Protein AF-0000000074527319 (afdb_homodimer)

Sequence (278 aa):
MFPSLLALNWIAILVATLCASFLGGLWFTALFGRVYAEALGRRYQPENKLAPIFIIGPLICTVVTTITSSMMVEAFNINSIADGFLFGALVGFGFLAMTTVNTAINPNMPRPLFYGLISGCYFFLAGIIINVVLVAFRQMFPSLLALNWIAILVATLCASFLGGLWFTALFGRVYAEALGRRYQPENKLAPIFIIGPLICTVVTTITSSMMVEAFNINSIADGFLFGALVGFGFLAMTTVNTAINPNMPRPLFYGLISGCYFFLAGIIINVVLVAFRQ

InterPro domains:
  IPR013879 Protein of unknown function DUF1761 [PF08570] (11-134)

Radius of gyration: 18.17 Å; Cα contacts (8 Å, |Δi|>4): 429; chains: 2; bounding box: 42×48×38 Å

Structure (mmCIF, N/CA/C/O backbone):
data_AF-0000000074527319-model_v1
#
loop_
_entity.id
_entity.type
_entity.pdbx_description
1 polymer 'Predicted protein'
#
loop_
_atom_site.group_PDB
_atom_site.id
_atom_site.type_symbol
_atom_site.label_atom_id
_atom_site.label_alt_id
_atom_site.label_comp_id
_atom_site.label_asym_id
_atom_site.label_entity_id
_atom_site.label_seq_id
_atom_site.pdbx_PDB_ins_code
_atom_site.Cartn_x
_atom_site.Cartn_y
_atom_site.Cartn_z
_atom_site.occupancy
_atom_site.B_iso_or_equiv
_atom_site.auth_seq_id
_atom_site.auth_comp_id
_atom_site.auth_asym_id
_atom_site.auth_atom_id
_atom_site.pdbx_PDB_model_num
ATOM 1 N N . MET A 1 1 ? 3.725 -15.422 -17.516 1 56 1 MET A N 1
ATOM 2 C CA . MET A 1 1 ? 3.303 -14.281 -18.328 1 56 1 MET A CA 1
ATOM 3 C C . MET A 1 1 ? 2.068 -13.609 -17.719 1 56 1 MET A C 1
ATOM 5 O O . MET A 1 1 ? 1.187 -14.289 -17.188 1 56 1 MET A O 1
ATOM 9 N N . PHE A 1 2 ? 2.162 -12.281 -17.375 1 66.69 2 PHE A N 1
ATOM 10 C CA . PHE A 1 2 ? 1.01 -11.547 -16.875 1 66.69 2 PHE A CA 1
ATOM 11 C C . PHE A 1 2 ? -0.066 -11.414 -17.938 1 66.69 2 PHE A C 1
ATOM 13 O O . PHE A 1 2 ? 0.244 -11.211 -19.125 1 66.69 2 PHE A O 1
ATOM 20 N N . PRO A 1 3 ? -1.179 -11.703 -17.547 1 72.75 3 PRO A N 1
ATOM 21 C CA . PRO A 1 3 ? -2.299 -11.633 -18.484 1 72.75 3 PRO A CA 1
ATOM 22 C C . PRO A 1 3 ? -2.482 -10.234 -19.078 1 72.75 3 PRO A C 1
ATOM 24 O O . PRO A 1 3 ? -2.115 -9.242 -18.453 1 72.75 3 PRO A O 1
ATOM 27 N N . SER A 1 4 ? -3.025 -10.352 -20.281 1 78.62 4 SER A N 1
ATOM 28 C CA . SER A 1 4 ? -3.414 -9.086 -20.891 1 78.62 4 SER A CA 1
ATOM 29 C C . SER A 1 4 ? -4.547 -8.422 -20.125 1 78.62 4 SER A C 1
ATOM 31 O O . SER A 1 4 ? -5.406 -9.102 -19.562 1 78.62 4 SER A O 1
ATOM 33 N N . LEU A 1 5 ? -4.555 -7.191 -20.031 1 84.31 5 LEU A N 1
ATOM 34 C CA . LEU A 1 5 ? -5.586 -6.422 -19.344 1 84.31 5 LEU A CA 1
ATOM 35 C C . LEU A 1 5 ? -6.965 -6.73 -19.906 1 84.31 5 LEU A C 1
ATOM 37 O O . LEU A 1 5 ? -7.957 -6.73 -19.172 1 84.31 5 LEU A O 1
ATOM 41 N N . LEU A 1 6 ? -6.949 -7.035 -21.125 1 80.69 6 LEU A N 1
ATOM 42 C CA . LEU A 1 6 ? -8.219 -7.293 -21.797 1 80.69 6 LEU A CA 1
ATOM 43 C C . LEU A 1 6 ? -8.805 -8.633 -21.375 1 80.69 6 LEU A C 1
ATOM 45 O O . LEU A 1 6 ? -10.008 -8.859 -21.5 1 80.69 6 LEU A O 1
ATOM 49 N N . ALA A 1 7 ? -8.102 -9.398 -20.891 1 88.69 7 ALA A N 1
ATOM 50 C CA . ALA A 1 7 ? -8.547 -10.742 -20.516 1 88.69 7 ALA A CA 1
ATOM 51 C C . ALA A 1 7 ? -9.07 -10.773 -19.094 1 88.69 7 ALA A C 1
ATOM 53 O O . ALA A 1 7 ? -9.609 -11.789 -18.641 1 88.69 7 ALA A O 1
ATOM 54 N N . LEU A 1 8 ? -9.039 -9.641 -18.469 1 94.25 8 LEU A N 1
ATOM 55 C CA . LEU A 1 8 ? -9.477 -9.602 -17.078 1 94.25 8 LEU A CA 1
ATOM 56 C C . LEU A 1 8 ? -11 -9.516 -16.984 1 94.25 8 LEU A C 1
ATOM 58 O O . LEU A 1 8 ? -11.656 -9.07 -17.938 1 94.25 8 LEU A O 1
ATOM 62 N N . ASN A 1 9 ? -11.625 -9.977 -15.93 1 96.19 9 ASN A N 1
ATOM 63 C CA . ASN A 1 9 ? -13.047 -9.852 -15.648 1 96.19 9 ASN A CA 1
ATOM 64 C C . ASN A 1 9 ? -13.398 -8.469 -15.102 1 96.19 9 ASN A C 1
ATOM 66 O O . ASN A 1 9 ? -13.438 -8.273 -13.883 1 96.19 9 ASN A O 1
ATOM 70 N N . TRP A 1 10 ? -13.82 -7.598 -15.938 1 97.5 10 TRP A N 1
ATOM 71 C CA . TRP A 1 10 ? -14 -6.195 -15.586 1 97.5 10 TRP A CA 1
ATOM 72 C C . TRP A 1 10 ? -15.25 -6.008 -14.727 1 97.5 10 TRP A C 1
ATOM 74 O O . TRP A 1 10 ? -15.367 -5.02 -13.992 1 97.5 10 TRP A O 1
ATOM 84 N N . ILE A 1 11 ? -16.188 -6.949 -14.805 1 98.06 11 ILE A N 1
ATOM 85 C CA . ILE A 1 11 ? -17.344 -6.895 -13.922 1 98.06 11 ILE A CA 1
ATOM 86 C C . ILE A 1 11 ? -16.906 -7.176 -12.484 1 98.06 11 ILE A C 1
ATOM 88 O O . ILE A 1 11 ? -17.328 -6.492 -11.555 1 98.06 11 ILE A O 1
ATOM 92 N N . ALA A 1 12 ? -16.047 -8.25 -12.32 1 98.44 12 ALA A N 1
ATOM 93 C CA . ALA A 1 12 ? -15.516 -8.562 -11 1 98.44 12 ALA A CA 1
ATOM 94 C C . ALA A 1 12 ? -14.727 -7.391 -10.43 1 98.44 12 ALA A C 1
ATOM 96 O O . ALA A 1 12 ? -14.836 -7.082 -9.242 1 98.44 12 ALA A O 1
ATOM 97 N N . ILE A 1 13 ? -13.969 -6.746 -11.289 1 98.62 13 ILE A N 1
ATOM 98 C CA . ILE A 1 13 ? -13.156 -5.609 -10.883 1 98.62 13 ILE A CA 1
ATOM 99 C C . ILE A 1 13 ? -14.055 -4.465 -10.422 1 98.62 13 ILE A C 1
ATOM 101 O O . ILE A 1 13 ? -13.805 -3.848 -9.383 1 98.62 13 ILE A O 1
ATOM 105 N N . LEU A 1 14 ? -15.094 -4.207 -11.188 1 98.62 14 LEU A N 1
ATOM 106 C CA . LEU A 1 14 ? -16.031 -3.141 -10.844 1 98.62 14 LEU A CA 1
ATOM 107 C C . LEU A 1 14 ? -16.719 -3.432 -9.508 1 98.62 14 LEU A C 1
ATOM 109 O O . LEU A 1 14 ? -16.781 -2.559 -8.641 1 98.62 14 LEU A O 1
ATOM 113 N N . VAL A 1 15 ? -17.188 -4.605 -9.367 1 98.81 15 VAL A N 1
ATOM 114 C CA . VAL A 1 15 ? -17.906 -4.977 -8.148 1 98.81 15 VAL A CA 1
ATOM 115 C C . VAL A 1 15 ? -16.969 -4.922 -6.953 1 98.81 15 VAL A C 1
ATOM 117 O O . VAL A 1 15 ? -17.328 -4.402 -5.895 1 98.81 15 VAL A O 1
ATOM 120 N N . ALA A 1 16 ? -15.758 -5.496 -7.082 1 98.88 16 ALA A N 1
ATOM 121 C CA . ALA A 1 16 ? -14.781 -5.484 -6 1 98.88 16 ALA A CA 1
ATOM 122 C C . ALA A 1 16 ? -14.414 -4.055 -5.609 1 98.88 16 ALA A C 1
ATOM 124 O O . ALA A 1 16 ? -14.305 -3.738 -4.422 1 98.88 16 ALA A O 1
ATOM 125 N N . THR A 1 17 ? -14.219 -3.236 -6.621 1 98.81 17 THR A N 1
ATOM 126 C CA . THR A 1 17 ? -13.883 -1.837 -6.383 1 98.81 17 THR A CA 1
ATOM 127 C C . THR A 1 17 ? -15 -1.134 -5.621 1 98.81 17 THR A C 1
ATOM 129 O O . THR A 1 17 ? -14.742 -0.4 -4.664 1 98.81 17 THR A O 1
ATOM 132 N N . LEU A 1 18 ? -16.203 -1.334 -6.023 1 98.69 18 LEU A N 1
ATOM 133 C CA . LEU A 1 18 ? -17.344 -0.694 -5.383 1 98.69 18 LEU A CA 1
ATOM 134 C C . LEU A 1 18 ? -17.5 -1.189 -3.951 1 98.69 18 LEU A C 1
ATOM 136 O O . LEU A 1 18 ? -17.828 -0.408 -3.055 1 98.69 18 LEU A O 1
ATOM 140 N N . CYS A 1 19 ? -17.312 -2.436 -3.729 1 98.81 19 CYS A N 1
ATOM 141 C CA . CYS A 1 19 ? -17.422 -2.982 -2.381 1 98.81 19 CYS A CA 1
ATOM 142 C C . CYS A 1 19 ? -16.391 -2.357 -1.455 1 98.81 19 CYS A C 1
ATOM 144 O O . CYS A 1 19 ? -16.719 -1.946 -0.339 1 98.81 19 CYS A O 1
ATOM 146 N N . ALA A 1 20 ? -15.172 -2.33 -1.947 1 98.62 20 ALA A N 1
ATOM 147 C CA . ALA A 1 20 ? -14.109 -1.757 -1.132 1 98.62 20 ALA A CA 1
ATOM 148 C C . ALA A 1 20 ? -14.336 -0.265 -0.902 1 98.62 20 ALA A C 1
ATOM 150 O O . ALA A 1 20 ? -14.109 0.24 0.2 1 98.62 20 ALA A O 1
ATOM 151 N N . SER A 1 21 ? -14.758 0.438 -1.959 1 98.12 21 SER A N 1
ATOM 152 C CA . SER A 1 21 ? -14.992 1.873 -1.85 1 98.12 21 SER A CA 1
ATOM 153 C C . SER A 1 21 ? -16.172 2.17 -0.936 1 98.12 21 SER A C 1
ATOM 155 O O . SER A 1 21 ? -16.156 3.139 -0.174 1 98.12 21 SER A O 1
ATOM 157 N N . PHE A 1 22 ? -17.172 1.381 -1.059 1 97.88 22 PHE A N 1
ATOM 158 C CA . PHE A 1 22 ? -18.328 1.544 -0.185 1 97.88 22 PHE A CA 1
ATOM 159 C C . PHE A 1 22 ? -17.938 1.315 1.271 1 97.88 22 PHE A C 1
ATOM 161 O O . PHE A 1 22 ? -18.375 2.055 2.156 1 97.88 22 PHE A O 1
ATOM 168 N N . LEU A 1 23 ? -17.219 0.3 1.526 1 98.19 23 LEU A N 1
ATOM 169 C CA . LEU A 1 23 ? -16.703 0.084 2.877 1 98.19 23 LEU A CA 1
ATOM 170 C C . LEU A 1 23 ? -15.922 1.295 3.363 1 98.19 23 LEU A C 1
ATOM 172 O O . LEU A 1 23 ? -16.031 1.687 4.527 1 98.19 23 LEU A O 1
ATOM 176 N N . GLY A 1 24 ? -15.07 1.83 2.5 1 97.19 24 GLY A N 1
ATOM 177 C CA . GLY A 1 24 ? -14.312 3.012 2.873 1 97.19 24 GLY A CA 1
ATOM 178 C C . GLY A 1 24 ? -15.188 4.18 3.289 1 97.19 24 GLY A C 1
ATOM 179 O O . GLY A 1 24 ? -14.93 4.824 4.305 1 97.19 24 GLY A O 1
ATOM 180 N N . GLY A 1 25 ? -16.141 4.469 2.467 1 95 25 GLY A N 1
ATOM 181 C CA . GLY A 1 25 ? -17.078 5.516 2.824 1 95 25 GLY A CA 1
ATOM 182 C C . GLY A 1 25 ? -17.75 5.281 4.164 1 95 25 GLY A C 1
ATOM 183 O O . GLY A 1 25 ? -17.812 6.184 5 1 95 25 GLY A O 1
ATOM 184 N N . LEU A 1 26 ? -18.188 4.109 4.383 1 96.38 26 LEU A N 1
ATOM 185 C CA . LEU A 1 26 ? -18.859 3.768 5.637 1 96.38 26 LEU A CA 1
ATOM 186 C C . LEU A 1 26 ? -17.875 3.793 6.801 1 96.38 26 LEU A C 1
ATOM 188 O O . LEU A 1 26 ? -18.203 4.258 7.895 1 96.38 26 LEU A O 1
ATOM 192 N N . TRP A 1 27 ? -16.703 3.324 6.594 1 97.12 27 TRP A N 1
ATOM 193 C CA . TRP A 1 27 ? -15.656 3.178 7.605 1 97.12 27 TRP A CA 1
ATOM 194 C C . TRP A 1 27 ? -15.25 4.535 8.164 1 97.12 27 TRP A C 1
ATOM 196 O O . TRP A 1 27 ? -15.133 4.703 9.383 1 97.12 27 TRP A O 1
ATOM 206 N N . PHE A 1 28 ? -15.102 5.547 7.352 1 95.06 28 PHE A N 1
ATOM 207 C CA . PHE A 1 28 ? -14.484 6.805 7.758 1 95.06 28 PHE A CA 1
ATOM 208 C C . PHE A 1 28 ? -15.547 7.852 8.062 1 95.06 28 PHE A C 1
ATOM 210 O O . PHE A 1 28 ? -15.227 8.969 8.469 1 95.06 28 PHE A O 1
ATOM 217 N N . THR A 1 29 ? -16.781 7.48 7.855 1 92.12 29 THR A N 1
ATOM 218 C CA . THR A 1 29 ? -17.875 8.375 8.219 1 92.12 29 THR A CA 1
ATOM 219 C C . THR A 1 29 ? -18.719 7.77 9.328 1 92.12 29 THR A C 1
ATOM 221 O O . THR A 1 29 ? -18.438 7.945 10.508 1 92.12 29 THR A O 1
ATOM 224 N N . ALA A 1 30 ? -19.406 6.688 9.039 1 93.06 30 ALA A N 1
ATOM 225 C CA . ALA A 1 30 ? -20.438 6.168 9.945 1 93.06 30 ALA A CA 1
ATOM 226 C C . ALA A 1 30 ? -19.812 5.293 11.031 1 93.06 30 ALA A C 1
ATOM 228 O O . ALA A 1 30 ? -20.203 5.375 12.195 1 93.06 30 ALA A O 1
ATOM 229 N N . LEU A 1 31 ? -18.875 4.531 10.797 1 95.38 31 LEU A N 1
ATOM 230 C CA . LEU A 1 31 ? -18.391 3.539 11.75 1 95.38 31 LEU A CA 1
ATOM 231 C C . LEU A 1 31 ? -17.281 4.125 12.617 1 95.38 31 LEU A C 1
ATOM 233 O O . LEU A 1 31 ? -17.266 3.924 13.836 1 95.38 31 LEU A O 1
ATOM 237 N N . PHE A 1 32 ? -16.312 4.809 11.953 1 96.44 32 PHE A N 1
ATOM 238 C CA . PHE A 1 32 ? -15.148 5.266 12.703 1 96.44 32 PHE A CA 1
ATOM 239 C C . PHE A 1 32 ? -14.836 6.723 12.383 1 96.44 32 PHE A C 1
ATOM 241 O O . PHE A 1 32 ? -13.688 7.152 12.469 1 96.44 32 PHE A O 1
ATOM 248 N N . GLY A 1 33 ? -15.859 7.461 11.984 1 94.06 33 GLY A N 1
ATOM 249 C CA . GLY A 1 33 ? -15.664 8.852 11.609 1 94.06 33 GLY A CA 1
ATOM 250 C C . GLY A 1 33 ? -15.094 9.695 12.734 1 94.06 33 GLY A C 1
ATOM 251 O O . GLY A 1 33 ? -14.18 10.492 12.523 1 94.06 33 GLY A O 1
ATOM 252 N N . ARG A 1 34 ? -15.602 9.508 13.906 1 94.69 34 ARG A N 1
ATOM 253 C CA . ARG A 1 34 ? -15.18 10.289 15.062 1 94.69 34 ARG A CA 1
ATOM 254 C C . ARG A 1 34 ? -13.742 9.945 15.461 1 94.69 34 ARG A C 1
ATOM 256 O O . ARG A 1 34 ? -12.945 10.836 15.734 1 94.69 34 ARG A O 1
ATOM 263 N N . VAL A 1 35 ? -13.461 8.703 15.508 1 95.38 35 VAL A N 1
ATOM 264 C CA . VAL A 1 35 ? -12.141 8.258 15.914 1 95.38 35 VAL A CA 1
ATOM 265 C C . VAL A 1 35 ? -11.109 8.672 14.867 1 95.38 35 VAL A C 1
ATOM 267 O O . VAL A 1 35 ? -9.969 9.008 15.203 1 95.38 35 VAL A O 1
ATOM 270 N N . TYR A 1 36 ? -11.516 8.641 13.633 1 95.12 36 TYR A N 1
ATOM 271 C CA . TYR A 1 36 ? -10.648 9.086 12.547 1 95.12 36 TYR A CA 1
ATOM 272 C C . TYR A 1 36 ? -10.32 10.57 12.695 1 95.12 36 TYR A C 1
ATOM 274 O O . TYR A 1 36 ? -9.164 10.977 12.539 1 95.12 36 TYR A O 1
ATOM 282 N N . ALA A 1 37 ? -11.305 11.344 12.992 1 94.56 37 ALA A N 1
ATOM 283 C CA . ALA A 1 37 ? -11.094 12.773 13.211 1 94.56 37 ALA A CA 1
ATOM 284 C C . ALA A 1 37 ? -10.141 13.016 14.383 1 94.56 37 ALA A C 1
ATOM 286 O O . ALA A 1 37 ? -9.305 13.914 14.328 1 94.56 37 ALA A O 1
ATOM 287 N N . GLU A 1 38 ? -10.336 12.219 15.391 1 94.94 38 GLU A N 1
ATOM 288 C CA . GLU A 1 38 ? -9.461 12.336 16.562 1 94.94 38 GLU A CA 1
ATOM 289 C C . GLU A 1 38 ? -8.008 12.023 16.188 1 94.94 38 GLU A C 1
ATOM 291 O O . GLU A 1 38 ? -7.086 12.688 16.672 1 94.94 38 GLU A O 1
ATOM 296 N N . ALA A 1 39 ? -7.801 11.055 15.367 1 94.25 39 ALA A N 1
ATOM 297 C CA . ALA A 1 39 ? -6.461 10.672 14.938 1 94.25 39 ALA A CA 1
ATOM 298 C C . ALA A 1 39 ? -5.809 11.789 14.125 1 94.25 39 ALA A C 1
ATOM 300 O O . ALA A 1 39 ? -4.586 11.953 14.148 1 94.25 39 ALA A O 1
ATOM 301 N N . LEU A 1 40 ? -6.629 12.57 13.438 1 94.31 40 LEU A N 1
ATOM 302 C CA . LEU A 1 40 ? -6.145 13.664 12.609 1 94.31 40 LEU A CA 1
ATOM 303 C C . LEU A 1 40 ? -5.973 14.938 13.438 1 94.31 40 LEU A C 1
ATOM 305 O O . LEU A 1 40 ? -5.438 15.938 12.953 1 94.31 40 LEU A O 1
ATOM 309 N N . GLY A 1 41 ? -6.43 14.859 14.688 1 94.12 41 GLY A N 1
ATOM 310 C CA . GLY A 1 41 ? -6.387 16.047 15.531 1 94.12 41 GLY A CA 1
ATOM 311 C C . GLY A 1 41 ? -7.398 17.094 15.125 1 94.12 41 GLY A C 1
ATOM 312 O O . GLY A 1 41 ? -7.129 18.297 15.242 1 94.12 41 GLY A O 1
ATOM 313 N N . ARG A 1 42 ? -8.453 16.672 14.594 1 91.81 42 ARG A N 1
ATOM 314 C CA . ARG A 1 42 ? -9.477 17.578 14.102 1 91.81 42 ARG A CA 1
ATOM 315 C C . ARG A 1 42 ? -10.812 17.312 14.789 1 91.81 42 ARG A C 1
ATOM 317 O O . ARG A 1 42 ? -11.031 16.234 15.344 1 91.81 42 ARG A O 1
ATOM 324 N N . ARG A 1 43 ? -11.664 18.281 14.703 1 90.12 43 ARG A N 1
ATOM 325 C CA . ARG A 1 43 ? -13.031 18.109 15.203 1 90.12 43 ARG A CA 1
ATOM 326 C C . ARG A 1 43 ? -13.875 17.312 14.219 1 90.12 43 ARG A C 1
ATOM 328 O O . ARG A 1 43 ? -13.766 17.5 13 1 90.12 43 ARG A O 1
ATOM 335 N N . TYR A 1 44 ? -14.617 16.453 14.797 1 85.94 44 TYR A N 1
ATOM 336 C CA . TYR A 1 44 ? -15.523 15.672 13.961 1 85.94 44 TYR A CA 1
ATOM 337 C C . TYR A 1 44 ? -16.719 16.5 13.516 1 85.94 44 TYR A C 1
ATOM 339 O O . TYR A 1 44 ? -17.531 16.938 14.352 1 85.94 44 TYR A O 1
ATOM 347 N N . GLN A 1 45 ? -16.781 16.812 12.195 1 83.81 45 GLN A N 1
ATOM 348 C CA . GLN A 1 45 ? -17.859 17.625 11.641 1 83.81 45 GLN A CA 1
ATOM 349 C C . GLN A 1 45 ? -18.562 16.891 10.492 1 83.81 45 GLN A C 1
ATOM 351 O O . GLN A 1 45 ? -18.344 17.234 9.32 1 83.81 45 GLN A O 1
ATOM 356 N N . PRO A 1 46 ? -19.453 16.062 10.758 1 79.38 46 PRO A N 1
ATOM 357 C CA . PRO A 1 46 ? -20.094 15.227 9.75 1 79.38 46 PRO A CA 1
ATOM 358 C C . PRO A 1 46 ? -20.969 16.031 8.789 1 79.38 46 PRO A C 1
ATOM 360 O O . PRO A 1 46 ? -21.297 15.547 7.695 1 79.38 46 PRO A O 1
ATOM 363 N N . GLU A 1 47 ? -21.172 17.125 9.109 1 77.25 47 GLU A N 1
ATOM 364 C CA . GLU A 1 47 ? -22.062 17.953 8.289 1 77.25 47 GLU A CA 1
ATOM 365 C C . GLU A 1 47 ? -21.297 18.578 7.125 1 77.25 47 GLU A C 1
ATOM 367 O O . GLU A 1 47 ? -21.906 19 6.133 1 77.25 47 GLU A O 1
ATOM 372 N N . ASN A 1 48 ? -20.078 18.672 7.16 1 78.12 48 ASN A N 1
ATOM 373 C CA . ASN A 1 48 ? -19.297 19.328 6.117 1 78.12 48 ASN A CA 1
ATOM 374 C C . ASN A 1 48 ? -19.203 18.453 4.863 1 78.12 48 ASN A C 1
ATOM 376 O O . ASN A 1 48 ? -19.062 17.234 4.949 1 78.12 48 ASN A O 1
ATOM 380 N N . LYS A 1 49 ? -19.516 19.234 3.871 1 80.44 49 LYS A N 1
ATOM 381 C CA . LYS A 1 49 ? -19.422 18.531 2.588 1 80.44 49 LYS A CA 1
ATOM 382 C C . LYS A 1 49 ? -17.984 18.109 2.301 1 80.44 49 LYS A C 1
ATOM 384 O O . LYS A 1 49 ? -17.047 18.875 2.496 1 80.44 49 LYS A O 1
ATOM 389 N N . LEU A 1 50 ? -17.922 16.875 1.862 1 83.19 50 LEU A N 1
ATOM 390 C CA . LEU A 1 50 ? -16.609 16.344 1.499 1 83.19 50 LEU A CA 1
ATOM 391 C C . LEU A 1 50 ? -16.188 16.859 0.128 1 83.19 50 LEU A C 1
ATOM 393 O O . LEU A 1 50 ? -16.969 16.828 -0.824 1 83.19 50 LEU A O 1
ATOM 397 N N . ALA A 1 51 ? -14.945 17.391 0.017 1 88.38 51 ALA A N 1
ATOM 398 C CA . ALA A 1 51 ? -14.406 17.766 -1.283 1 88.38 51 ALA A CA 1
ATOM 399 C C . ALA A 1 51 ? -14.336 16.578 -2.221 1 88.38 51 ALA A C 1
ATOM 401 O O . ALA A 1 51 ? -14.125 15.438 -1.776 1 88.38 51 ALA A O 1
ATOM 402 N N . PRO A 1 52 ? -14.508 16.766 -3.504 1 92.12 52 PRO A N 1
ATOM 403 C CA . PRO A 1 52 ? -14.539 15.672 -4.484 1 92.12 52 PRO A CA 1
ATOM 404 C C . PRO A 1 52 ? -13.266 14.828 -4.473 1 92.12 52 PRO A C 1
ATOM 406 O O . PRO A 1 52 ? -13.312 13.625 -4.766 1 92.12 52 PRO A O 1
ATOM 409 N N . ILE A 1 53 ? -12.172 15.391 -4.164 1 93.19 53 ILE A N 1
ATOM 410 C CA . ILE A 1 53 ? -10.906 14.664 -4.18 1 93.19 53 ILE A CA 1
ATOM 411 C C . ILE A 1 53 ? -10.953 13.531 -3.16 1 93.19 53 ILE A C 1
ATOM 413 O O . ILE A 1 53 ? -10.32 12.492 -3.352 1 93.19 53 ILE A O 1
ATOM 417 N N . PHE A 1 54 ? -11.734 13.648 -2.123 1 93.75 54 PHE A N 1
ATOM 418 C CA . PHE A 1 54 ? -11.797 12.656 -1.057 1 93.75 54 PHE A CA 1
ATOM 419 C C . PHE A 1 54 ? -12.672 11.477 -1.467 1 93.75 54 PHE A C 1
ATOM 421 O O . PHE A 1 54 ? -12.68 10.438 -0.8 1 93.75 54 PHE A O 1
ATOM 428 N N . ILE A 1 55 ? -13.312 11.578 -2.566 1 93.19 55 ILE A N 1
ATOM 429 C CA . ILE A 1 55 ? -14.156 10.516 -3.086 1 93.19 55 ILE A CA 1
ATOM 430 C C . ILE A 1 55 ? -13.531 9.93 -4.352 1 93.19 55 ILE A C 1
ATOM 432 O O . ILE A 1 55 ? -13.266 8.727 -4.422 1 93.19 55 ILE A O 1
ATOM 436 N N . ILE A 1 56 ? -13.242 10.797 -5.285 1 96.5 56 ILE A N 1
ATOM 437 C CA . ILE A 1 56 ? -12.75 10.367 -6.594 1 96.5 56 ILE A CA 1
ATOM 438 C C . ILE A 1 56 ? -11.328 9.836 -6.465 1 96.5 56 ILE A C 1
ATOM 440 O O . ILE A 1 56 ? -10.961 8.867 -7.133 1 96.5 56 ILE A O 1
ATOM 444 N N . GLY A 1 57 ? -10.508 10.531 -5.695 1 97 57 GLY A N 1
ATOM 445 C CA . GLY A 1 57 ? -9.125 10.117 -5.508 1 97 57 GLY A CA 1
ATOM 446 C C . GLY A 1 57 ? -8.992 8.68 -5.023 1 97 57 GLY A C 1
ATOM 447 O O . GLY A 1 57 ? -8.406 7.84 -5.707 1 97 57 GLY A O 1
ATOM 448 N N . PRO A 1 58 ? -9.578 8.453 -3.838 1 97.81 58 PRO A N 1
ATOM 449 C CA . PRO A 1 58 ? -9.523 7.09 -3.309 1 97.81 58 PRO A CA 1
ATOM 450 C C . PRO A 1 58 ? -10.148 6.062 -4.254 1 97.81 58 PRO A C 1
ATOM 452 O O . PRO A 1 58 ? -9.664 4.934 -4.348 1 97.81 58 PRO A O 1
ATOM 455 N N . LEU A 1 59 ? -11.164 6.469 -4.945 1 98.25 59 LEU A N 1
ATOM 456 C CA . LEU A 1 59 ? -11.805 5.555 -5.883 1 98.25 59 LEU A CA 1
ATOM 457 C C . LEU A 1 59 ? -10.844 5.152 -6.992 1 98.25 59 LEU A C 1
ATOM 459 O O . LEU A 1 59 ? -10.758 3.973 -7.352 1 98.25 59 LEU A O 1
ATOM 463 N N . ILE A 1 60 ? -10.133 6.062 -7.551 1 98.5 60 ILE A N 1
ATOM 464 C CA . ILE A 1 60 ? -9.164 5.793 -8.609 1 98.5 60 ILE A CA 1
ATOM 465 C C . ILE A 1 60 ? -8.062 4.875 -8.086 1 98.5 60 ILE A C 1
ATOM 467 O O . ILE A 1 60 ? -7.676 3.914 -8.75 1 98.5 60 ILE A O 1
ATOM 471 N N . CYS A 1 61 ? -7.57 5.223 -6.918 1 98.75 61 CYS A N 1
ATOM 472 C CA . CYS A 1 61 ? -6.543 4.387 -6.309 1 98.75 61 CYS A CA 1
ATOM 473 C C . CYS A 1 61 ? -7.035 2.959 -6.125 1 98.75 61 CYS A C 1
ATOM 475 O O . CYS A 1 61 ? -6.301 2.004 -6.387 1 98.75 61 CYS A O 1
ATOM 477 N N . THR A 1 62 ? -8.281 2.816 -5.715 1 98.81 62 THR A N 1
ATOM 478 C CA . THR A 1 62 ? -8.852 1.497 -5.461 1 98.81 62 THR A CA 1
ATOM 479 C C . THR A 1 62 ? -9.023 0.724 -6.766 1 98.81 62 THR A C 1
ATOM 481 O O . THR A 1 62 ? -8.852 -0.496 -6.797 1 98.81 62 THR A O 1
ATOM 484 N N . VAL A 1 63 ? -9.367 1.396 -7.789 1 98.75 63 VAL A N 1
ATOM 485 C CA . VAL A 1 63 ? -9.492 0.75 -9.094 1 98.75 63 VAL A CA 1
ATOM 486 C C . VAL A 1 63 ? -8.156 0.147 -9.508 1 98.75 63 VAL A C 1
ATOM 488 O O . VAL A 1 63 ? -8.094 -1.009 -9.93 1 98.75 63 VAL A O 1
ATOM 491 N N . VAL A 1 64 ? -7.113 0.896 -9.375 1 98.81 64 VAL A N 1
ATOM 492 C CA . VAL A 1 64 ? -5.793 0.418 -9.766 1 98.81 64 VAL A CA 1
ATOM 493 C C . VAL A 1 64 ? -5.395 -0.771 -8.898 1 98.81 64 VAL A C 1
ATOM 495 O O . VAL A 1 64 ? -4.871 -1.77 -9.398 1 98.81 64 VAL A O 1
ATOM 498 N N . THR A 1 65 ? -5.648 -0.658 -7.621 1 98.88 65 THR A N 1
ATOM 499 C CA . THR A 1 65 ? -5.344 -1.744 -6.695 1 98.88 65 THR A CA 1
ATOM 500 C C . THR A 1 65 ? -6.125 -3.002 -7.066 1 98.88 65 THR A C 1
ATOM 502 O O . THR A 1 65 ? -5.586 -4.109 -7.016 1 98.88 65 THR A O 1
ATOM 505 N N . THR A 1 66 ? -7.355 -2.834 -7.438 1 98.81 66 THR A N 1
ATOM 506 C CA . THR A 1 66 ? -8.203 -3.965 -7.797 1 98.81 66 THR A CA 1
ATOM 507 C C . THR A 1 66 ? -7.742 -4.598 -9.109 1 98.81 66 THR A C 1
ATOM 509 O O . THR A 1 66 ? -7.75 -5.82 -9.25 1 98.81 66 THR A O 1
ATOM 512 N N . ILE A 1 67 ? -7.371 -3.773 -10.039 1 98.5 67 ILE A N 1
ATOM 513 C CA . ILE A 1 67 ? -6.84 -4.285 -11.297 1 98.5 67 ILE A CA 1
ATOM 514 C C . ILE A 1 67 ? -5.57 -5.09 -11.031 1 98.5 67 ILE A C 1
ATOM 516 O O . ILE A 1 67 ? -5.395 -6.18 -11.586 1 98.5 67 ILE A O 1
ATOM 520 N N . THR A 1 68 ? -4.715 -4.539 -10.234 1 98.31 68 THR A N 1
ATOM 521 C CA . THR A 1 68 ? -3.482 -5.23 -9.891 1 98.31 68 THR A CA 1
ATOM 522 C C . THR A 1 68 ? -3.783 -6.582 -9.242 1 98.31 68 THR A C 1
ATOM 524 O O . THR A 1 68 ? -3.166 -7.59 -9.586 1 98.31 68 THR A O 1
ATOM 527 N N . SER A 1 69 ? -4.719 -6.594 -8.32 1 98.31 69 SER A N 1
ATOM 528 C CA . SER A 1 69 ? -5.121 -7.84 -7.68 1 98.31 69 SER A CA 1
ATOM 529 C C . SER A 1 69 ? -5.676 -8.828 -8.695 1 98.31 69 SER A C 1
ATOM 531 O O . SER A 1 69 ? -5.383 -10.023 -8.633 1 98.31 69 SER A O 1
ATOM 533 N N . SER A 1 70 ? -6.488 -8.328 -9.57 1 97.94 70 SER A N 1
ATOM 534 C CA . SER A 1 70 ? -7.074 -9.195 -10.594 1 97.94 70 SER A CA 1
ATOM 535 C C . SER A 1 70 ? -5.996 -9.812 -11.477 1 97.94 70 SER A C 1
ATOM 537 O O . SER A 1 70 ? -6.078 -10.992 -11.828 1 97.94 70 SER A O 1
ATOM 539 N N . MET A 1 71 ? -5.012 -9.039 -11.844 1 96.88 71 MET A N 1
ATOM 540 C CA . MET A 1 71 ? -3.902 -9.555 -12.641 1 96.88 71 MET A CA 1
ATOM 541 C C . MET A 1 71 ? -3.174 -10.672 -11.898 1 96.88 71 MET A C 1
ATOM 543 O O . MET A 1 71 ? -2.809 -11.68 -12.5 1 96.88 71 MET A O 1
ATOM 547 N N . MET A 1 72 ? -2.996 -10.508 -10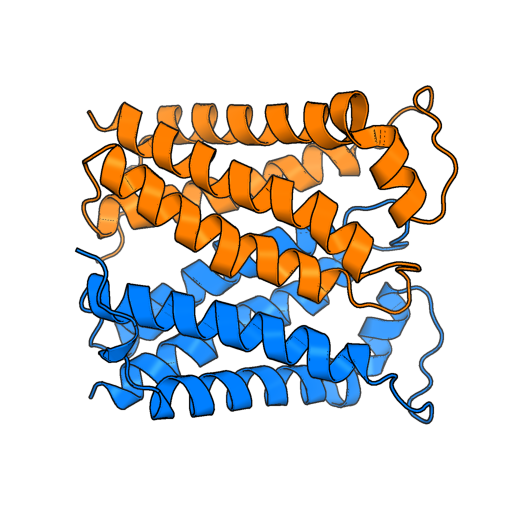.656 1 95.69 72 MET A N 1
ATOM 548 C CA . MET A 1 72 ? -2.271 -11.5 -9.867 1 95.69 72 MET A CA 1
ATOM 549 C C . MET A 1 72 ? -3.115 -12.75 -9.648 1 95.69 72 MET A C 1
ATOM 551 O O . MET A 1 72 ? -2.611 -13.867 -9.75 1 95.69 72 MET A O 1
ATOM 555 N N . VAL A 1 73 ? -4.359 -12.539 -9.344 1 95.81 73 VAL A N 1
ATOM 556 C CA . VAL A 1 73 ? -5.277 -13.656 -9.164 1 95.81 73 VAL A CA 1
ATOM 557 C C . VAL A 1 73 ? -5.281 -14.523 -10.422 1 95.81 73 VAL A C 1
ATOM 559 O O . VAL A 1 73 ? -5.262 -15.75 -10.336 1 95.81 73 VAL A O 1
ATOM 562 N N . GLU A 1 74 ? -5.285 -13.875 -11.555 1 94.38 74 GLU A N 1
ATOM 563 C CA . GLU A 1 74 ? -5.27 -14.594 -12.82 1 94.38 74 GLU A CA 1
ATOM 564 C C . GLU A 1 74 ? -3.906 -15.234 -13.07 1 94.38 74 GLU A C 1
ATOM 566 O O . GLU A 1 74 ? -3.824 -16.406 -13.438 1 94.38 74 GLU A O 1
ATOM 571 N N . ALA A 1 75 ? -2.896 -14.5 -12.922 1 91.81 75 ALA A N 1
ATOM 572 C CA . ALA A 1 75 ? -1.543 -14.953 -13.227 1 91.81 75 ALA A CA 1
ATOM 573 C C . ALA A 1 75 ? -1.162 -16.156 -12.359 1 91.81 75 ALA A C 1
ATOM 575 O O . ALA A 1 75 ? -0.46 -17.062 -12.812 1 91.81 75 ALA A O 1
ATOM 576 N N . PHE A 1 76 ? -1.641 -16.141 -11.094 1 91.94 76 PHE A N 1
ATOM 577 C CA . PHE A 1 76 ? -1.214 -17.172 -10.156 1 91.94 76 PHE A CA 1
ATOM 578 C C . PHE A 1 76 ? -2.287 -18.25 -10.008 1 91.94 76 PHE A C 1
ATOM 580 O O . PHE A 1 76 ? -2.154 -19.156 -9.188 1 91.94 76 PHE A O 1
ATOM 587 N N . ASN A 1 77 ? -3.312 -18.156 -10.742 1 92.94 77 ASN A N 1
ATOM 588 C CA . ASN A 1 77 ? -4.402 -19.125 -10.805 1 92.94 77 ASN A CA 1
ATOM 589 C C . ASN A 1 77 ? -5.008 -19.391 -9.43 1 92.94 77 ASN A C 1
ATOM 591 O O . ASN A 1 77 ? -5.113 -20.531 -8.992 1 92.94 77 ASN A O 1
ATOM 595 N N . ILE A 1 78 ? -5.293 -18.328 -8.766 1 94 78 ILE A N 1
ATOM 596 C CA . ILE A 1 78 ? -5.98 -18.422 -7.48 1 94 78 ILE A CA 1
ATOM 597 C C . ILE A 1 78 ? -7.465 -18.672 -7.711 1 94 78 ILE A C 1
ATOM 599 O O . ILE A 1 78 ? -8.18 -17.812 -8.242 1 94 78 ILE A O 1
ATOM 603 N N . ASN A 1 79 ? -7.965 -19.859 -7.246 1 93.81 79 ASN A N 1
ATOM 604 C CA . ASN A 1 79 ? -9.297 -20.234 -7.699 1 93.81 79 ASN A CA 1
ATOM 605 C C . ASN A 1 79 ?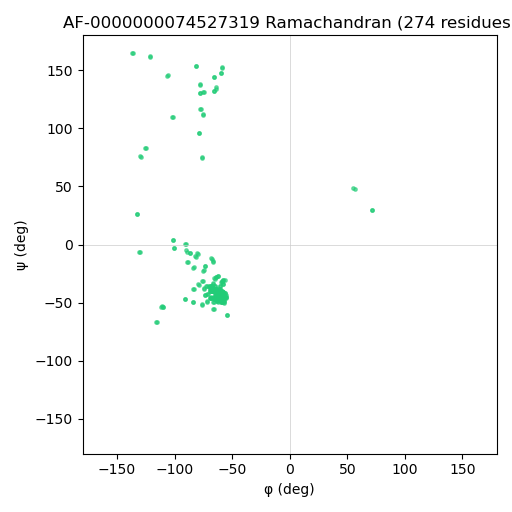 -10.195 -20.641 -6.531 1 93.81 79 ASN A C 1
ATOM 607 O O . ASN A 1 79 ? -11.391 -20.875 -6.711 1 93.81 79 ASN A O 1
ATOM 611 N N . SER A 1 80 ? -9.656 -20.719 -5.363 1 96.06 80 SER A N 1
ATOM 612 C CA . SER A 1 80 ? -10.5 -21.047 -4.219 1 96.06 80 SER A CA 1
ATOM 613 C C . SER A 1 80 ? -10.742 -19.828 -3.34 1 96.06 80 SER A C 1
ATOM 615 O O . SER A 1 80 ? -9.859 -18.984 -3.182 1 96.06 80 SER A O 1
ATOM 617 N N . ILE A 1 81 ? -11.891 -19.781 -2.809 1 97.06 81 ILE A N 1
ATOM 618 C CA . ILE A 1 81 ? -12.258 -18.672 -1.938 1 97.06 81 ILE A CA 1
ATOM 619 C C . ILE A 1 81 ? -11.273 -18.594 -0.768 1 97.06 81 ILE A C 1
ATOM 621 O O . ILE A 1 81 ? -10.883 -17.5 -0.359 1 97.06 81 ILE A O 1
ATOM 625 N N . ALA A 1 82 ? -10.906 -19.719 -0.232 1 96.31 82 ALA A N 1
ATOM 626 C CA . ALA A 1 82 ? -9.953 -19.766 0.87 1 96.31 82 ALA A CA 1
ATOM 627 C C . ALA A 1 82 ? -8.609 -19.156 0.453 1 96.31 82 ALA A C 1
ATOM 629 O O . ALA A 1 82 ? -7.988 -18.422 1.221 1 96.31 82 ALA A O 1
ATOM 630 N N . ASP A 1 83 ? -8.195 -19.516 -0.767 1 95.31 83 ASP A N 1
ATOM 631 C CA . ASP A 1 83 ? -6.941 -18.953 -1.271 1 95.31 83 ASP A CA 1
ATOM 632 C C . ASP A 1 83 ? -7.066 -17.469 -1.54 1 95.31 83 ASP A C 1
ATOM 634 O O . ASP A 1 83 ? -6.109 -16.719 -1.354 1 95.31 83 ASP A O 1
ATOM 638 N N . GLY A 1 84 ? -8.242 -17.078 -2.057 1 97.06 84 GLY A N 1
ATOM 639 C CA . GLY A 1 84 ? -8.492 -15.656 -2.238 1 97.06 84 GLY A CA 1
ATOM 640 C C . GLY A 1 84 ? -8.445 -14.875 -0.94 1 97.06 84 GLY A C 1
ATOM 641 O O . GLY A 1 84 ? -7.922 -13.758 -0.901 1 97.06 84 GLY A O 1
ATOM 642 N N . PHE A 1 85 ? -9.008 -15.469 0.102 1 98.06 85 PHE A N 1
ATOM 643 C CA . PHE A 1 85 ? -8.984 -14.852 1.422 1 98.06 85 PHE A CA 1
ATOM 644 C C . PHE A 1 85 ? -7.551 -14.703 1.929 1 98.06 85 PHE A C 1
ATOM 646 O O . PHE A 1 85 ? -7.164 -13.641 2.42 1 98.06 85 PHE A O 1
ATOM 653 N N . LEU A 1 86 ? -6.777 -15.75 1.841 1 96.62 86 LEU A N 1
ATOM 654 C CA . LEU A 1 86 ? -5.402 -15.734 2.326 1 96.62 86 LEU A CA 1
ATOM 655 C C . LEU A 1 86 ? -4.559 -14.742 1.534 1 96.62 86 LEU A C 1
ATOM 657 O O . LEU A 1 86 ? -3.775 -13.984 2.113 1 96.62 86 LEU A O 1
ATOM 661 N N . PHE A 1 87 ? -4.723 -14.797 0.195 1 96.88 87 PHE A N 1
ATOM 662 C CA . PHE A 1 87 ? -4.016 -13.844 -0.658 1 96.88 87 PHE A CA 1
ATOM 663 C C . PHE A 1 87 ? -4.402 -12.414 -0.313 1 96.88 87 PHE A C 1
ATOM 665 O O . PHE A 1 87 ? -3.537 -11.539 -0.207 1 96.88 87 PHE A O 1
ATOM 672 N N . GLY A 1 88 ? -5.68 -12.164 -0.141 1 98.5 88 GLY A N 1
ATOM 673 C CA . GLY A 1 88 ? -6.172 -10.852 0.231 1 98.5 88 GLY A CA 1
ATOM 674 C C . GLY A 1 88 ? -5.676 -10.391 1.589 1 98.5 88 GLY A C 1
ATOM 675 O O . GLY A 1 88 ? -5.391 -9.203 1.783 1 98.5 88 GLY A O 1
ATOM 676 N N . ALA A 1 89 ? -5.582 -11.297 2.531 1 98.44 89 ALA A N 1
ATOM 677 C CA . ALA A 1 89 ? -5.078 -10.969 3.863 1 98.44 89 ALA A CA 1
ATOM 678 C C . ALA A 1 89 ? -3.607 -10.57 3.809 1 98.44 89 ALA A C 1
ATOM 680 O O . ALA A 1 89 ? -3.186 -9.633 4.492 1 98.44 89 ALA A O 1
ATOM 681 N N . LEU A 1 90 ? -2.854 -11.25 3.002 1 97.88 90 LEU A N 1
ATOM 682 C CA . LEU A 1 90 ? -1.438 -10.93 2.846 1 97.88 90 LEU A CA 1
ATOM 683 C C . LEU A 1 90 ? -1.259 -9.578 2.164 1 97.88 90 LEU A C 1
ATOM 685 O O . LEU A 1 90 ? -0.455 -8.758 2.609 1 97.88 90 LEU A O 1
ATOM 689 N N . VAL A 1 91 ? -2.004 -9.367 1.09 1 98.62 91 VAL A N 1
ATOM 690 C CA . VAL A 1 91 ? -1.945 -8.102 0.371 1 98.62 91 VAL A CA 1
ATOM 691 C C . VAL A 1 91 ? -2.4 -6.965 1.287 1 98.62 91 VAL A C 1
ATOM 693 O O . VAL A 1 91 ? -1.733 -5.93 1.382 1 98.62 91 VAL A O 1
ATOM 696 N N . GLY A 1 92 ? -3.531 -7.203 1.907 1 98.88 92 GLY A N 1
ATOM 697 C CA . GLY A 1 92 ? -4.117 -6.18 2.756 1 98.88 92 GLY A CA 1
ATOM 698 C C . GLY A 1 92 ? -3.232 -5.797 3.928 1 98.88 92 GLY A C 1
ATOM 699 O O . GLY A 1 92 ? -3.047 -4.609 4.207 1 98.88 92 GLY A O 1
ATOM 700 N N . PHE A 1 93 ? -2.65 -6.746 4.574 1 98.75 93 PHE A N 1
ATOM 701 C CA . PHE A 1 93 ? -1.829 -6.469 5.746 1 98.75 93 PHE A CA 1
ATOM 702 C C . PHE A 1 93 ? -0.411 -6.09 5.336 1 98.75 93 PHE A C 1
ATOM 704 O O . PHE A 1 93 ? 0.104 -5.051 5.754 1 98.75 93 PHE A O 1
ATOM 711 N N . GLY A 1 94 ? 0.136 -6.844 4.531 1 98.75 94 GLY A N 1
ATOM 712 C CA . GLY A 1 94 ? 1.554 -6.73 4.223 1 98.75 94 GLY A CA 1
ATOM 713 C C . GLY A 1 94 ? 1.875 -5.562 3.311 1 98.75 94 GLY A C 1
ATOM 714 O O . GLY A 1 94 ? 2.975 -5.008 3.365 1 98.75 94 GLY A O 1
ATOM 715 N N . PHE A 1 95 ? 0.958 -5.227 2.438 1 98.94 95 PHE A N 1
ATOM 716 C CA . PHE A 1 95 ? 1.238 -4.156 1.487 1 98.94 95 PHE A CA 1
ATOM 717 C C . PHE A 1 95 ? 0.402 -2.922 1.8 1 98.94 95 PHE A C 1
ATOM 719 O O . PHE A 1 95 ? 0.947 -1.844 2.049 1 98.94 95 PHE A O 1
ATOM 726 N N . LEU A 1 96 ? -0.885 -3.059 1.906 1 98.94 96 LEU A N 1
ATOM 727 C CA . LEU A 1 96 ? -1.759 -1.894 2.002 1 98.94 96 LEU A CA 1
ATOM 728 C C . LEU A 1 96 ? -1.704 -1.285 3.398 1 98.94 96 LEU A C 1
ATOM 730 O O . LEU A 1 96 ? -1.403 -0.099 3.553 1 98.94 96 LEU A O 1
ATOM 734 N N . ALA A 1 97 ? -1.892 -2.08 4.422 1 98.88 97 ALA A N 1
ATOM 735 C CA . ALA A 1 97 ? -1.902 -1.57 5.793 1 98.88 97 ALA A CA 1
ATOM 736 C C . ALA A 1 97 ? -0.527 -1.042 6.191 1 98.88 97 ALA A C 1
ATOM 738 O O . ALA A 1 97 ? -0.418 0.023 6.805 1 98.88 97 ALA A O 1
ATOM 739 N N . MET A 1 98 ? 0.499 -1.79 5.871 1 98.88 98 MET A N 1
ATOM 740 C CA . MET A 1 98 ? 1.842 -1.361 6.254 1 98.88 98 MET A CA 1
ATOM 741 C C . MET A 1 98 ? 2.227 -0.071 5.535 1 98.88 98 MET A C 1
ATOM 743 O O . MET A 1 98 ? 2.883 0.795 6.117 1 98.88 98 MET A O 1
ATOM 747 N N . THR A 1 99 ? 1.84 0.032 4.297 1 98.81 99 THR A N 1
ATOM 748 C CA . THR A 1 99 ? 2.127 1.261 3.562 1 98.81 99 THR A CA 1
ATOM 749 C C . THR A 1 99 ? 1.358 2.438 4.156 1 98.81 99 THR A C 1
ATOM 751 O O . THR A 1 99 ? 1.873 3.557 4.215 1 98.81 99 THR A O 1
ATOM 754 N N . THR A 1 100 ? 0.143 2.182 4.547 1 98.62 100 THR A N 1
ATOM 755 C CA . THR A 1 100 ? -0.663 3.213 5.191 1 98.62 100 THR A CA 1
ATOM 756 C C . THR A 1 100 ? 0.005 3.699 6.473 1 98.62 100 THR A C 1
ATOM 758 O O . THR A 1 100 ? 0.106 4.906 6.707 1 98.62 100 THR A O 1
ATOM 761 N N . VAL A 1 101 ? 0.439 2.789 7.312 1 98.5 101 VAL A N 1
ATOM 762 C CA . VAL A 1 101 ? 1.111 3.148 8.555 1 98.5 101 VAL A CA 1
ATOM 763 C C . VAL A 1 101 ? 2.396 3.914 8.25 1 98.5 101 VAL A C 1
ATOM 765 O O . VAL A 1 101 ? 2.684 4.938 8.875 1 98.5 101 VAL A O 1
ATOM 768 N N . ASN A 1 102 ? 3.172 3.41 7.297 1 98.44 102 ASN A N 1
ATOM 769 C CA . ASN A 1 102 ? 4.414 4.062 6.887 1 98.44 102 ASN A CA 1
ATOM 770 C C . ASN A 1 102 ? 4.164 5.492 6.41 1 98.44 102 ASN A C 1
ATOM 772 O O . ASN A 1 102 ? 4.906 6.406 6.766 1 98.44 102 ASN A O 1
ATOM 776 N N . THR A 1 103 ? 3.137 5.68 5.629 1 97.69 103 THR A N 1
ATOM 777 C CA . THR A 1 103 ? 2.787 6.988 5.086 1 97.69 103 THR A CA 1
ATOM 778 C C . THR A 1 103 ? 2.271 7.906 6.191 1 97.69 103 THR A C 1
ATOM 780 O O . THR A 1 103 ? 2.504 9.117 6.156 1 97.69 103 THR A O 1
ATOM 783 N N . ALA A 1 104 ? 1.559 7.305 7.109 1 96.56 104 ALA A N 1
ATOM 784 C CA . ALA A 1 104 ? 1.005 8.078 8.219 1 96.56 104 ALA A CA 1
ATOM 785 C C . ALA A 1 104 ? 2.115 8.664 9.086 1 96.56 104 ALA A C 1
ATOM 787 O O . ALA A 1 104 ? 1.914 9.672 9.766 1 96.56 104 ALA A O 1
ATOM 788 N N . ILE A 1 105 ? 3.244 7.996 9.102 1 96.19 105 ILE A N 1
ATOM 789 C CA . ILE A 1 105 ? 4.379 8.477 9.883 1 96.19 105 ILE A CA 1
ATOM 790 C C . ILE A 1 105 ? 5.039 9.648 9.164 1 96.19 105 ILE A C 1
ATOM 792 O O . ILE A 1 105 ? 6.09 9.492 8.539 1 96.19 105 ILE A O 1
ATOM 796 N N . ASN A 1 106 ? 4.449 10.781 9.203 1 93.44 106 ASN A N 1
ATOM 797 C CA . ASN A 1 106 ? 4.969 12.055 8.703 1 93.44 106 ASN A CA 1
ATOM 798 C C . ASN A 1 106 ? 4.691 13.195 9.672 1 93.44 106 ASN A C 1
ATOM 800 O O . ASN A 1 106 ? 3.861 13.062 10.57 1 93.44 106 ASN A O 1
ATOM 804 N N . PRO A 1 107 ? 5.359 14.312 9.508 1 91.56 107 PRO A N 1
ATOM 805 C CA . PRO A 1 107 ? 5.289 15.391 10.492 1 91.56 107 PRO A CA 1
ATOM 806 C C . PRO A 1 107 ? 3.906 16.031 10.562 1 91.56 107 PRO A C 1
ATOM 808 O O . PRO A 1 107 ? 3.6 16.734 11.531 1 91.56 107 PRO A O 1
ATOM 811 N N . ASN A 1 108 ? 3.047 15.797 9.602 1 93.62 108 ASN A N 1
ATOM 812 C CA . ASN A 1 108 ? 1.732 16.438 9.594 1 93.62 108 ASN A CA 1
ATOM 813 C C . ASN A 1 108 ? 0.704 15.594 10.352 1 93.62 108 ASN A C 1
ATOM 815 O O . ASN A 1 108 ? -0.404 16.062 10.617 1 93.62 108 ASN A O 1
ATOM 819 N N . MET A 1 109 ? 1.126 14.461 10.734 1 94.62 109 MET A N 1
ATOM 820 C CA . MET A 1 109 ? 0.205 13.57 11.43 1 94.62 109 MET A CA 1
ATOM 821 C C . MET A 1 109 ? 0.46 13.594 12.93 1 94.62 109 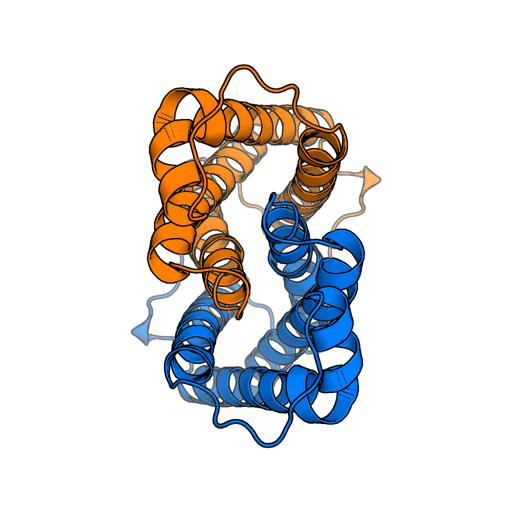MET A C 1
ATOM 823 O O . MET A 1 109 ? 1.465 13.055 13.406 1 94.62 109 MET A O 1
ATOM 827 N N . PRO A 1 110 ? -0.443 14.164 13.703 1 94.06 110 PRO A N 1
ATOM 828 C CA . PRO A 1 110 ? -0.225 14.289 15.148 1 94.06 110 PRO A CA 1
ATOM 829 C C . PRO A 1 110 ? -0.157 12.938 15.852 1 94.06 110 PRO A C 1
ATOM 831 O O . PRO A 1 110 ? 0.604 12.773 16.812 1 94.06 110 PRO A O 1
ATOM 834 N N . ARG A 1 111 ? -0.918 11.945 15.438 1 95.88 111 ARG A N 1
ATOM 835 C CA . ARG A 1 111 ? -0.938 10.602 16 1 95.88 111 ARG A CA 1
ATOM 836 C C . ARG A 1 111 ? -0.8 9.547 14.914 1 95.88 111 ARG A C 1
ATOM 838 O O . ARG A 1 111 ? -1.749 8.812 14.633 1 95.88 111 ARG A O 1
ATOM 845 N N . PRO A 1 112 ? 0.377 9.383 14.422 1 95.12 112 PRO A N 1
ATOM 846 C CA . PRO A 1 112 ? 0.575 8.562 13.219 1 95.12 112 PRO A CA 1
ATOM 847 C C . PRO A 1 112 ? 0.221 7.098 13.445 1 95.12 112 PRO A C 1
ATOM 849 O O . PRO A 1 112 ? -0.373 6.461 12.57 1 95.12 112 PRO A O 1
ATOM 852 N N . LEU A 1 113 ? 0.507 6.547 14.57 1 95.94 113 LEU A N 1
ATOM 853 C CA . LEU A 1 113 ? 0.243 5.133 14.812 1 95.94 113 LEU A CA 1
ATOM 854 C C . LEU A 1 113 ? -1.247 4.887 15.023 1 95.94 113 LEU A C 1
ATOM 856 O O . LEU A 1 113 ? -1.774 3.85 14.609 1 95.94 113 LEU A O 1
ATOM 860 N N . PHE A 1 114 ? -1.879 5.809 15.688 1 96.88 114 PHE A N 1
ATOM 861 C CA . PHE A 1 114 ? -3.32 5.699 15.883 1 96.88 114 PHE A CA 1
ATOM 862 C C . PHE A 1 114 ? -4.055 5.812 14.555 1 96.88 114 PHE A C 1
ATOM 864 O O . PHE A 1 114 ? -4.949 5.012 14.266 1 96.88 114 PHE A O 1
ATOM 871 N N . TYR A 1 115 ? -3.701 6.785 13.75 1 96.69 115 TYR A N 1
ATOM 872 C CA . TYR A 1 115 ? -4.234 6.91 12.398 1 96.69 115 TYR A CA 1
ATOM 873 C C . TYR A 1 115 ? -3.969 5.648 11.586 1 96.69 115 TYR A C 1
ATOM 875 O O . TYR A 1 115 ? -4.855 5.152 10.883 1 96.69 115 TYR A O 1
ATOM 883 N N . GLY A 1 116 ? -2.742 5.184 11.688 1 97.5 116 GLY A N 1
ATOM 884 C CA . GLY A 1 116 ? -2.346 3.988 10.961 1 97.5 116 GLY A CA 1
ATOM 885 C C . GLY A 1 116 ? -3.154 2.762 11.336 1 97.5 116 GLY A C 1
ATOM 886 O O . GLY A 1 116 ? -3.439 1.914 10.492 1 97.5 116 GLY A O 1
ATOM 887 N N . LEU A 1 117 ? -3.42 2.709 12.602 1 97.69 117 LEU A N 1
ATOM 888 C CA . LEU A 1 117 ? -4.211 1.571 13.055 1 97.69 117 LEU A CA 1
ATOM 889 C C . LEU A 1 117 ? -5.621 1.618 12.469 1 97.69 117 LEU A C 1
ATOM 891 O O . LEU A 1 117 ? -6.121 0.608 11.969 1 97.69 117 LEU A O 1
ATOM 895 N N . ILE A 1 118 ? -6.254 2.721 12.484 1 97.94 118 ILE A N 1
ATOM 896 C CA . ILE A 1 118 ? -7.617 2.877 11.992 1 97.94 118 ILE A CA 1
ATOM 897 C C . ILE A 1 118 ? -7.645 2.652 10.477 1 97.94 118 ILE A C 1
ATOM 899 O O . ILE A 1 118 ? -8.414 1.828 9.984 1 97.94 118 ILE A O 1
ATOM 903 N N . SER A 1 119 ? -6.805 3.428 9.773 1 98.19 119 SER A N 1
ATOM 904 C CA . SER A 1 119 ? -6.777 3.354 8.32 1 98.19 119 SER A CA 1
ATOM 905 C C . SER A 1 119 ? -6.207 2.021 7.844 1 98.19 119 SER A C 1
ATOM 907 O O . SER A 1 119 ? -6.645 1.479 6.828 1 98.19 119 SER A O 1
ATOM 909 N N . GLY A 1 120 ? -5.219 1.536 8.602 1 98.62 120 GLY A N 1
ATOM 910 C CA . GLY A 1 120 ? -4.641 0.248 8.258 1 98.62 120 GLY A CA 1
ATOM 911 C C . GLY A 1 120 ? -5.633 -0.895 8.336 1 98.62 120 GLY A C 1
ATOM 912 O O . GLY A 1 120 ? -5.598 -1.813 7.516 1 98.62 120 GLY A O 1
ATOM 913 N N . CYS A 1 121 ? -6.461 -0.889 9.359 1 98.69 121 CYS A N 1
ATOM 914 C CA . CYS A 1 121 ? -7.488 -1.92 9.492 1 98.69 121 CYS A CA 1
ATOM 915 C C . CYS A 1 121 ? -8.453 -1.88 8.32 1 98.69 121 CYS A C 1
ATOM 917 O O . CYS A 1 121 ? -8.891 -2.924 7.828 1 98.69 121 CYS A O 1
ATOM 919 N N . TYR A 1 122 ? -8.812 -0.684 7.891 1 98.69 122 TYR A N 1
ATOM 920 C CA . TYR A 1 122 ? -9.656 -0.577 6.703 1 98.69 122 TYR A CA 1
ATOM 921 C C . TYR A 1 122 ? -8.969 -1.212 5.496 1 98.69 122 TYR A C 1
ATOM 923 O O . TYR A 1 122 ? -9.594 -1.977 4.754 1 98.69 122 TYR A O 1
ATOM 931 N N . PHE A 1 123 ? -7.703 -0.849 5.266 1 98.81 123 PHE A N 1
ATOM 932 C CA . PHE A 1 123 ? -7.012 -1.338 4.078 1 98.81 123 PHE A CA 1
ATOM 933 C C . PHE A 1 123 ? -6.801 -2.846 4.156 1 98.81 123 PHE A C 1
ATOM 935 O O . PHE A 1 123 ? -6.824 -3.535 3.135 1 98.81 123 PHE A O 1
ATOM 942 N N . PHE A 1 124 ? -6.598 -3.322 5.363 1 98.88 124 PHE A N 1
ATOM 943 C CA . PHE A 1 124 ? -6.516 -4.766 5.559 1 98.88 124 PHE A CA 1
ATOM 944 C C . PHE A 1 124 ? -7.801 -5.445 5.102 1 98.88 124 PHE A C 1
ATOM 946 O O . PHE A 1 124 ? -7.758 -6.387 4.305 1 98.88 124 PHE A O 1
ATOM 953 N N . LEU A 1 125 ? -8.922 -4.957 5.535 1 98.88 125 LEU A N 1
ATOM 954 C CA . LEU A 1 125 ? -10.219 -5.523 5.164 1 98.88 125 LEU A CA 1
ATOM 955 C C . LEU A 1 125 ? -10.492 -5.324 3.678 1 98.88 125 LEU A C 1
ATOM 957 O O . LEU A 1 125 ? -11.07 -6.195 3.025 1 98.88 125 LEU A O 1
ATOM 961 N N . ALA A 1 126 ? -10.133 -4.152 3.17 1 98.88 126 ALA A N 1
ATOM 962 C CA . ALA A 1 126 ? -10.312 -3.887 1.745 1 98.88 126 ALA A CA 1
ATOM 963 C C . ALA A 1 126 ? -9.562 -4.91 0.899 1 98.88 126 ALA A C 1
ATOM 965 O O . ALA A 1 126 ? -10.062 -5.359 -0.135 1 98.88 126 ALA A O 1
ATOM 966 N N . GLY A 1 127 ? -8.312 -5.246 1.32 1 98.88 127 GLY A N 1
ATOM 967 C CA . GLY A 1 127 ? -7.562 -6.273 0.616 1 98.88 127 GLY A CA 1
ATOM 968 C C . GLY A 1 127 ? -8.281 -7.609 0.563 1 98.88 127 GLY A C 1
ATOM 969 O O . GLY A 1 127 ? -8.312 -8.258 -0.483 1 98.88 127 GLY A O 1
ATOM 970 N N . ILE A 1 128 ? -8.812 -7.941 1.685 1 98.88 128 ILE A N 1
ATOM 971 C CA . ILE A 1 128 ? -9.523 -9.211 1.768 1 98.88 128 ILE A CA 1
ATOM 972 C C . ILE A 1 128 ? -10.766 -9.164 0.881 1 98.88 128 ILE A C 1
ATOM 974 O O . ILE A 1 128 ? -10.992 -10.07 0.073 1 98.88 128 ILE A O 1
ATOM 978 N N . ILE A 1 129 ? -11.578 -8.148 0.986 1 98.88 129 ILE A N 1
ATOM 979 C CA . ILE A 1 129 ? -12.828 -8.016 0.252 1 98.88 129 ILE A CA 1
ATOM 980 C C . ILE A 1 129 ? -12.555 -8.047 -1.25 1 98.88 129 ILE A C 1
ATOM 982 O O . ILE A 1 129 ? -13.211 -8.773 -1.995 1 98.88 129 ILE A O 1
ATOM 986 N N . ILE A 1 130 ? -11.602 -7.273 -1.693 1 98.88 130 ILE A N 1
ATOM 987 C CA . ILE A 1 130 ? -11.281 -7.184 -3.113 1 98.88 130 ILE A CA 1
ATOM 988 C C . ILE A 1 130 ? -10.945 -8.57 -3.656 1 98.88 130 ILE A C 1
ATOM 990 O O . ILE A 1 130 ? -11.516 -9 -4.664 1 98.88 130 ILE A O 1
ATOM 994 N N . ASN A 1 131 ? -10.109 -9.289 -2.98 1 98.75 131 ASN A N 1
ATOM 995 C CA . ASN A 1 131 ? -9.602 -10.531 -3.551 1 98.75 131 ASN A CA 1
ATOM 996 C C . ASN A 1 131 ? -10.617 -11.664 -3.406 1 98.75 131 ASN A C 1
ATOM 998 O O . ASN A 1 131 ? -10.711 -12.539 -4.27 1 98.75 131 ASN A O 1
ATOM 1002 N N . VAL A 1 132 ? -11.383 -11.672 -2.307 1 98.75 132 VAL A N 1
ATOM 1003 C CA . VAL A 1 132 ? -12.445 -12.664 -2.172 1 98.75 132 VAL A CA 1
ATOM 1004 C C . VAL A 1 132 ? -13.484 -12.461 -3.268 1 98.75 132 VAL A C 1
ATOM 1006 O O . VAL A 1 132 ? -13.961 -13.422 -3.877 1 98.75 132 VAL A O 1
ATOM 1009 N N . VAL A 1 133 ? -13.883 -11.227 -3.551 1 98.81 133 VAL A N 1
ATOM 1010 C CA . VAL A 1 133 ? -14.867 -10.922 -4.59 1 98.81 133 VAL A CA 1
ATOM 1011 C C . VAL A 1 133 ? -14.32 -11.336 -5.953 1 98.81 133 VAL A C 1
ATOM 1013 O O . VAL A 1 133 ? -15.023 -11.969 -6.742 1 98.81 133 VAL A O 1
ATOM 1016 N N . LEU A 1 134 ? -13.086 -10.992 -6.25 1 98.62 134 LEU A N 1
ATOM 1017 C CA . LEU A 1 134 ? -12.492 -11.336 -7.535 1 98.62 134 LEU A CA 1
ATOM 1018 C C . LEU A 1 134 ? -12.516 -12.844 -7.758 1 98.62 134 LEU A C 1
ATOM 1020 O O . LEU A 1 134 ? -12.875 -13.312 -8.844 1 98.62 134 LEU A O 1
ATOM 1024 N N . VAL A 1 135 ? -12.148 -13.57 -6.688 1 98.19 135 VAL A N 1
ATOM 1025 C CA . VAL A 1 135 ? -12.078 -15.023 -6.816 1 98.19 135 VAL A CA 1
ATOM 1026 C C . VAL A 1 135 ? -13.484 -15.609 -6.902 1 98.19 135 VAL A C 1
ATOM 1028 O O . VAL A 1 135 ? -13.711 -16.594 -7.613 1 98.19 135 VAL A O 1
ATOM 1031 N N . ALA A 1 136 ? -14.422 -15.039 -6.199 1 98.06 136 ALA A N 1
ATOM 1032 C CA . ALA A 1 136 ? -15.812 -15.5 -6.25 1 98.06 136 ALA A CA 1
ATOM 1033 C C . ALA A 1 136 ? -16.375 -15.406 -7.668 1 98.06 136 ALA A C 1
ATOM 1035 O O . ALA A 1 136 ? -17.172 -16.234 -8.078 1 98.06 136 ALA A O 1
ATOM 1036 N N . PHE A 1 137 ? -15.945 -14.461 -8.438 1 97.19 137 PHE A N 1
ATOM 1037 C CA . PHE A 1 137 ? -16.422 -14.266 -9.805 1 97.19 137 PHE A CA 1
ATOM 1038 C C . PHE A 1 137 ? -15.695 -15.203 -10.766 1 97.19 137 PHE A C 1
ATOM 1040 O O . PHE A 1 137 ? -16.047 -15.281 -11.945 1 97.19 137 PHE A O 1
ATOM 1047 N N . ARG A 1 138 ? -14.68 -15.836 -10.273 1 90.31 138 ARG A N 1
ATOM 1048 C CA . ARG A 1 138 ? -13.945 -16.812 -11.086 1 90.31 138 ARG A CA 1
ATOM 1049 C C . ARG A 1 138 ? -14.547 -18.203 -10.938 1 90.31 138 ARG A C 1
ATOM 1051 O O . ARG A 1 138 ? -14.234 -19.109 -11.719 1 90.31 138 ARG A O 1
ATOM 1058 N N . GLN A 1 139 ? -15.375 -18.328 -9.906 1 82.31 139 GLN A N 1
ATOM 1059 C CA . GLN A 1 139 ? -16.031 -19.625 -9.711 1 82.31 139 GLN A CA 1
ATOM 1060 C C . GLN A 1 139 ? -17.109 -19.859 -10.766 1 82.31 139 GLN A C 1
ATOM 1062 O O . GLN A 1 139 ? -17.703 -18.906 -11.273 1 82.31 139 GLN A O 1
ATOM 1067 N N . MET B 1 1 ? -0.258 -23.609 -1.176 1 55.94 1 MET B N 1
ATOM 1068 C CA . MET B 1 1 ? 0.031 -23.484 0.25 1 55.94 1 MET B CA 1
ATOM 1069 C C . MET B 1 1 ? 1.146 -22.469 0.488 1 55.94 1 MET B C 1
ATOM 1071 O O . MET B 1 1 ? 2.082 -22.359 -0.307 1 55.94 1 MET B O 1
ATOM 1075 N N . PHE B 1 2 ? 0.866 -21.391 1.304 1 66.81 2 PHE B N 1
ATOM 1076 C CA . PHE B 1 2 ? 1.895 -20.406 1.631 1 66.81 2 PHE B CA 1
ATOM 1077 C C . PHE B 1 2 ? 3 -21.031 2.469 1 66.81 2 PHE B C 1
ATOM 1079 O O . PHE B 1 2 ? 2.729 -21.875 3.334 1 66.81 2 PHE B O 1
ATOM 1086 N N . PRO B 1 3 ? 4.117 -20.766 2.07 1 72.75 3 PRO B N 1
ATOM 1087 C CA . PRO B 1 3 ? 5.27 -21.328 2.775 1 72.75 3 PRO B CA 1
ATOM 1088 C C . PRO B 1 3 ? 5.316 -20.922 4.246 1 72.75 3 PRO B C 1
ATOM 1090 O O . PRO B 1 3 ? 4.785 -19.875 4.621 1 72.75 3 PRO B O 1
ATOM 1093 N N . SER B 1 4 ? 5.953 -21.859 4.93 1 79.06 4 SER B N 1
ATOM 1094 C CA . SER B 1 4 ? 6.223 -21.531 6.324 1 79.06 4 SER B CA 1
ATOM 1095 C C . SER B 1 4 ? 7.207 -20.359 6.43 1 79.06 4 SER B C 1
ATOM 1097 O O . SER B 1 4 ? 8.109 -20.234 5.598 1 79.06 4 SER B O 1
ATOM 1099 N N . LEU B 1 5 ? 7.059 -19.562 7.336 1 84.44 5 LEU B N 1
ATOM 1100 C CA . LEU B 1 5 ? 7.934 -18.406 7.574 1 84.44 5 LEU B CA 1
ATOM 1101 C C . LEU B 1 5 ? 9.375 -18.859 7.777 1 84.44 5 LEU B C 1
ATOM 1103 O O . LEU B 1 5 ? 10.312 -18.156 7.383 1 84.44 5 LEU B O 1
ATOM 1107 N N . LEU B 1 6 ? 9.477 -20 8.297 1 81 6 LEU B N 1
ATOM 1108 C CA . LEU B 1 6 ? 10.812 -20.516 8.594 1 81 6 LEU B CA 1
ATOM 1109 C C . LEU B 1 6 ? 11.531 -20.922 7.316 1 81 6 LEU B C 1
ATOM 1111 O O . LEU B 1 6 ? 12.766 -21 7.293 1 81 6 LEU B O 1
ATOM 1115 N N . ALA B 1 7 ? 10.914 -21.094 6.371 1 88.62 7 ALA B N 1
ATOM 1116 C CA . ALA B 1 7 ? 11.5 -21.578 5.121 1 88.62 7 ALA B CA 1
ATOM 1117 C C . ALA B 1 7 ? 11.93 -20.406 4.242 1 88.62 7 ALA B C 1
ATOM 1119 O O . ALA B 1 7 ? 12.562 -20.609 3.199 1 88.62 7 ALA B O 1
ATOM 1120 N N . LEU B 1 8 ? 11.719 -19.234 4.727 1 94.25 8 LEU B N 1
ATOM 1121 C CA . LEU B 1 8 ? 12.062 -18.062 3.926 1 94.25 8 LEU B CA 1
ATOM 1122 C C . LEU B 1 8 ? 13.547 -17.75 4.035 1 94.25 8 LEU B C 1
ATOM 1124 O O . LEU B 1 8 ? 14.203 -18.125 5.012 1 94.25 8 LEU B O 1
ATOM 1128 N N . ASN B 1 9 ? 14.164 -17.125 3.059 1 96.19 9 ASN B N 1
ATOM 1129 C CA . ASN B 1 9 ? 15.539 -16.641 3.076 1 96.19 9 ASN B CA 1
ATOM 1130 C C . ASN B 1 9 ? 15.672 -15.328 3.838 1 96.19 9 ASN B C 1
ATOM 1132 O O . ASN B 1 9 ? 15.617 -14.25 3.238 1 96.19 9 ASN B O 1
ATOM 1136 N N . TRP B 1 10 ? 16.031 -15.391 5.066 1 97.5 10 TRP B N 1
ATOM 1137 C CA . TRP B 1 10 ? 16 -14.234 5.961 1 97.5 10 TRP B CA 1
ATOM 1138 C C . TRP B 1 10 ? 17.156 -13.289 5.652 1 97.5 10 TRP B C 1
ATOM 1140 O O . TRP B 1 10 ? 17.094 -12.102 5.977 1 97.5 10 TRP B O 1
ATOM 1150 N N . ILE B 1 11 ? 18.219 -13.812 5.023 1 98.06 11 ILE B N 1
ATOM 1151 C CA . ILE B 1 11 ? 19.297 -12.93 4.586 1 98.06 11 ILE B CA 1
ATOM 1152 C C . ILE B 1 11 ? 18.812 -12.039 3.447 1 98.06 11 ILE B C 1
ATOM 1154 O O . ILE B 1 11 ? 19.078 -10.836 3.43 1 98.06 11 ILE B O 1
ATOM 1158 N N . ALA B 1 12 ? 18.094 -12.68 2.465 1 98.44 12 ALA B N 1
ATOM 1159 C CA . ALA B 1 12 ? 17.516 -11.906 1.36 1 98.44 12 ALA B CA 1
ATOM 1160 C C . ALA B 1 12 ? 16.547 -10.844 1.874 1 98.44 12 ALA B C 1
ATOM 1162 O O . ALA B 1 12 ? 16.547 -9.711 1.386 1 98.44 12 ALA B O 1
ATOM 1163 N N . ILE B 1 13 ? 15.773 -11.227 2.865 1 98.62 13 ILE B N 1
ATOM 1164 C CA . ILE B 1 13 ? 14.797 -10.32 3.447 1 98.62 13 ILE B CA 1
ATOM 1165 C C . ILE B 1 13 ? 15.508 -9.141 4.109 1 98.62 13 ILE B C 1
ATOM 1167 O O . ILE B 1 13 ? 15.117 -7.988 3.934 1 98.62 13 ILE B O 1
ATOM 1171 N N . LEU B 1 14 ? 16.547 -9.453 4.852 1 98.62 14 LEU B N 1
ATOM 1172 C CA . LEU B 1 14 ? 17.312 -8.406 5.527 1 98.62 14 LEU B CA 1
ATOM 1173 C C . LEU B 1 14 ? 17.938 -7.453 4.516 1 98.62 14 LEU B C 1
ATOM 1175 O O . LEU B 1 14 ? 17.844 -6.234 4.664 1 98.62 14 LEU B O 1
ATOM 1179 N N . VAL B 1 15 ? 18.562 -7.996 3.535 1 98.81 15 VAL B N 1
ATOM 1180 C CA . VAL B 1 15 ? 19.25 -7.18 2.537 1 98.81 15 VAL B CA 1
ATOM 1181 C C . VAL B 1 15 ? 18.234 -6.332 1.777 1 98.81 15 VAL B C 1
ATOM 1183 O O . VAL B 1 15 ? 18.453 -5.141 1.55 1 98.81 15 VAL B O 1
ATOM 1186 N N . ALA B 1 16 ? 17.109 -6.949 1.336 1 98.88 16 ALA B N 1
ATOM 1187 C CA . ALA B 1 16 ? 16.078 -6.223 0.612 1 98.88 16 ALA B CA 1
ATOM 1188 C C . ALA B 1 16 ? 15.5 -5.094 1.462 1 98.88 16 ALA B C 1
ATOM 1190 O O . ALA B 1 16 ? 15.281 -3.986 0.966 1 98.88 16 ALA B O 1
ATOM 1191 N N . THR B 1 17 ? 15.281 -5.402 2.717 1 98.81 17 THR B N 1
ATOM 1192 C CA . THR B 1 17 ? 14.75 -4.406 3.641 1 98.81 17 THR B CA 1
ATOM 1193 C C . THR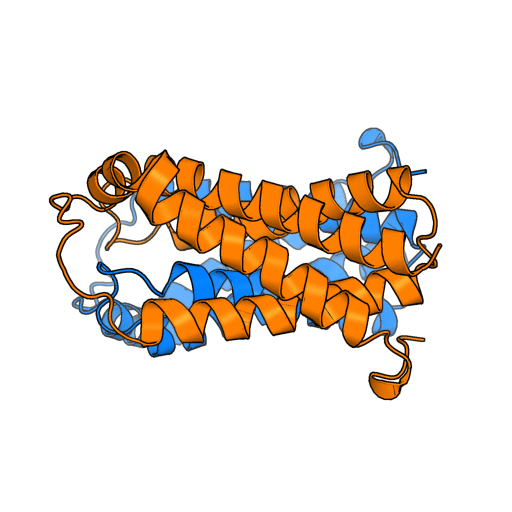 B 1 17 ? 15.711 -3.236 3.789 1 98.81 17 THR B C 1
ATOM 1195 O O . THR B 1 17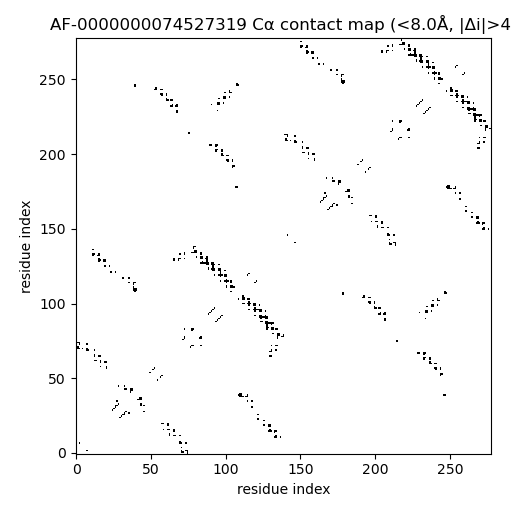 ? 15.305 -2.074 3.756 1 98.81 17 THR B O 1
ATOM 1198 N N . LEU B 1 18 ? 16.953 -3.521 3.963 1 98.69 18 LEU B N 1
ATOM 1199 C CA . LEU B 1 18 ? 17.953 -2.48 4.137 1 98.69 18 LEU B CA 1
ATOM 1200 C C . LEU B 1 18 ? 18.094 -1.639 2.873 1 98.69 18 LEU B C 1
ATOM 1202 O O . LEU B 1 18 ? 18.25 -0.419 2.949 1 98.69 18 LEU B O 1
ATOM 1206 N N . CYS B 1 19 ? 18.047 -2.256 1.743 1 98.81 19 CYS B N 1
ATOM 1207 C CA . CYS B 1 19 ? 18.141 -1.521 0.487 1 98.81 19 CYS B CA 1
ATOM 1208 C C . CYS B 1 19 ? 16.984 -0.551 0.335 1 98.81 19 CYS B C 1
ATOM 1210 O O . CYS B 1 19 ? 17.172 0.615 -0.01 1 98.81 19 CYS B O 1
ATOM 1212 N N . ALA B 1 20 ? 15.805 -1.076 0.584 1 98.62 20 ALA B N 1
ATOM 1213 C CA . ALA B 1 20 ? 14.617 -0.228 0.459 1 98.62 20 ALA B CA 1
ATOM 1214 C C . ALA B 1 20 ? 14.641 0.892 1.496 1 98.62 20 ALA B C 1
ATOM 1216 O O . ALA B 1 20 ? 14.281 2.033 1.193 1 98.62 20 ALA B O 1
ATOM 1217 N N . SER B 1 21 ? 15.039 0.548 2.734 1 98.12 21 SER B N 1
ATOM 1218 C CA . SER B 1 21 ? 15.078 1.541 3.803 1 98.12 21 SER B CA 1
ATOM 1219 C C . SER B 1 21 ? 16.156 2.59 3.545 1 98.12 21 SER B C 1
ATOM 1221 O O . SER B 1 21 ? 15.961 3.773 3.826 1 98.12 21 SER B O 1
ATOM 1223 N N . PHE B 1 22 ? 17.25 2.145 3.072 1 97.88 22 PHE B N 1
ATOM 1224 C CA . PHE B 1 22 ? 18.328 3.076 2.73 1 97.88 22 PHE B CA 1
ATOM 1225 C C . PHE B 1 22 ? 17.875 4.027 1.625 1 97.88 22 PHE B C 1
ATOM 1227 O O . PHE B 1 22 ? 18.156 5.227 1.684 1 97.88 22 PHE B O 1
ATOM 1234 N N . LEU B 1 23 ? 17.281 3.51 0.631 1 98.19 23 LEU B N 1
ATOM 1235 C CA . LEU B 1 23 ? 16.719 4.371 -0.409 1 98.19 23 LEU B CA 1
ATOM 1236 C C . LEU B 1 23 ? 15.75 5.383 0.185 1 98.19 23 LEU B C 1
ATOM 1238 O O . LEU B 1 23 ? 15.734 6.547 -0.222 1 98.19 23 LEU B O 1
ATOM 1242 N N . GLY B 1 24 ? 14.898 4.926 1.09 1 97.25 24 GLY B N 1
ATOM 1243 C CA . GLY B 1 24 ? 13.969 5.84 1.735 1 97.25 24 GLY B CA 1
ATOM 1244 C C . GLY B 1 24 ? 14.656 6.992 2.443 1 97.25 24 GLY B C 1
ATOM 1245 O O . GLY B 1 24 ? 14.25 8.148 2.301 1 97.25 24 GLY B O 1
ATOM 1246 N N . GLY B 1 25 ? 15.617 6.645 3.23 1 95.06 25 GLY B N 1
ATOM 1247 C CA . GLY B 1 25 ? 16.391 7.688 3.887 1 95.06 25 GLY B CA 1
ATOM 1248 C C . GLY B 1 25 ? 17 8.68 2.914 1 95.06 25 GLY B C 1
ATOM 1249 O O . GLY B 1 25 ? 16.891 9.891 3.104 1 95.06 25 GLY B O 1
ATOM 1250 N N . LEU B 1 26 ? 17.578 8.188 1.889 1 96.44 26 LEU B N 1
ATOM 1251 C CA . LEU B 1 26 ? 18.188 9.047 0.886 1 96.44 26 LEU B CA 1
ATOM 1252 C C . LEU B 1 26 ? 17.141 9.844 0.125 1 96.44 26 LEU B C 1
ATOM 1254 O O . LEU B 1 26 ? 17.344 11.023 -0.169 1 96.44 26 LEU B O 1
ATOM 1258 N N . TRP B 1 27 ? 16.062 9.242 -0.181 1 97.19 27 TRP B N 1
ATOM 1259 C CA . TRP B 1 27 ? 14.977 9.812 -0.986 1 97.19 27 TRP B CA 1
ATOM 1260 C C . TRP B 1 27 ? 14.367 11.023 -0.294 1 97.19 27 TRP B C 1
ATOM 1262 O O . TRP B 1 27 ? 14.148 12.062 -0.921 1 97.19 27 TRP B O 1
ATOM 1272 N N . PHE B 1 28 ? 14.141 10.992 0.992 1 95.06 28 PHE B N 1
ATOM 1273 C CA . PHE B 1 28 ? 13.344 11.992 1.688 1 95.06 28 PHE B CA 1
ATOM 1274 C C . PHE B 1 28 ? 14.242 13.008 2.385 1 95.06 28 PHE B C 1
ATOM 1276 O O . PHE B 1 28 ? 13.75 13.961 2.996 1 95.06 28 PHE B O 1
ATOM 1283 N N . THR B 1 29 ? 15.523 12.781 2.297 1 92.19 29 THR B N 1
ATOM 1284 C CA . THR B 1 29 ? 16.453 13.75 2.84 1 92.19 29 THR B CA 1
ATOM 1285 C C . THR B 1 29 ? 17.312 14.359 1.729 1 92.19 29 THR B C 1
ATOM 1287 O O . THR B 1 29 ? 16.922 15.352 1.112 1 92.19 29 THR B O 1
ATOM 1290 N N . ALA B 1 30 ? 18.156 13.562 1.109 1 93.06 30 ALA B N 1
ATOM 1291 C CA . ALA B 1 30 ? 19.188 14.086 0.206 1 93.06 30 ALA B CA 1
ATOM 1292 C C . ALA B 1 30 ? 18.609 14.32 -1.189 1 93.06 30 ALA B C 1
ATOM 1294 O O . ALA B 1 30 ? 18.906 15.344 -1.823 1 93.06 30 ALA B O 1
ATOM 1295 N N . LEU B 1 31 ? 17.797 13.555 -1.702 1 95.44 31 LEU B N 1
ATOM 1296 C CA . LEU B 1 31 ? 17.391 13.633 -3.098 1 95.44 31 LEU B CA 1
ATOM 1297 C C . LEU B 1 31 ? 16.156 14.531 -3.248 1 95.44 31 LEU B C 1
ATOM 1299 O O . LEU B 1 31 ? 16.094 15.352 -4.164 1 95.44 31 LEU B O 1
ATOM 1303 N N . PHE B 1 32 ? 15.156 14.297 -2.363 1 96.5 32 PHE B N 1
ATOM 1304 C CA . PHE B 1 32 ? 13.891 15.008 -2.539 1 96.5 32 PHE B CA 1
ATOM 1305 C C . PHE B 1 32 ? 13.422 15.602 -1.219 1 96.5 32 PHE B C 1
ATOM 1307 O O . PHE B 1 32 ? 12.219 15.789 -1.012 1 96.5 32 PHE B O 1
ATOM 1314 N N . GLY B 1 33 ? 14.367 15.875 -0.333 1 94.06 33 GLY B N 1
ATOM 1315 C CA . GLY B 1 33 ? 14.023 16.406 0.976 1 94.06 33 GLY B CA 1
ATOM 1316 C C . GLY B 1 33 ? 13.281 17.734 0.907 1 94.06 33 GLY B C 1
ATOM 1317 O O . GLY B 1 33 ? 12.281 17.922 1.607 1 94.06 33 GLY B O 1
ATOM 1318 N N . ARG B 1 34 ? 13.719 18.594 0.064 1 94.69 34 ARG B N 1
ATOM 1319 C CA . ARG B 1 34 ? 13.133 19.922 -0.067 1 94.69 34 ARG B CA 1
ATOM 1320 C C . ARG B 1 34 ? 11.734 19.844 -0.667 1 94.69 34 ARG B C 1
ATOM 1322 O O . ARG B 1 34 ? 10.805 20.5 -0.186 1 94.69 34 ARG B O 1
ATOM 1329 N N . VAL B 1 35 ? 11.602 19.094 -1.678 1 95.44 35 VAL B N 1
ATOM 1330 C CA . VAL B 1 35 ? 10.32 18.969 -2.363 1 95.44 35 VAL B CA 1
ATOM 1331 C C . VAL B 1 35 ? 9.312 18.266 -1.454 1 95.44 35 VAL B C 1
ATOM 1333 O O . VAL B 1 35 ? 8.125 18.578 -1.468 1 95.44 35 VAL B O 1
ATOM 1336 N N . TYR B 1 36 ? 9.805 17.328 -0.701 1 95.12 36 TYR B N 1
ATOM 1337 C CA . TYR B 1 36 ? 8.961 16.641 0.267 1 95.12 36 TYR B CA 1
ATOM 1338 C C . TYR B 1 36 ? 8.43 17.609 1.318 1 95.12 36 TYR B C 1
ATOM 1340 O O . TYR B 1 36 ? 7.25 17.578 1.662 1 95.12 36 TYR B O 1
ATOM 1348 N N . ALA B 1 37 ? 9.289 18.438 1.808 1 94.62 37 ALA B N 1
ATOM 1349 C CA . ALA B 1 37 ? 8.883 19.453 2.781 1 94.62 37 ALA B CA 1
ATOM 1350 C C . ALA B 1 37 ? 7.84 20.391 2.189 1 94.62 37 ALA B C 1
ATOM 1352 O O . ALA B 1 37 ? 6.895 20.781 2.873 1 94.62 37 ALA B O 1
ATOM 1353 N N . GLU B 1 38 ? 8.062 20.734 0.954 1 94.94 38 GLU B N 1
ATOM 1354 C CA . GLU B 1 38 ? 7.113 21.594 0.271 1 94.94 38 GLU B CA 1
ATOM 1355 C C . GLU B 1 38 ? 5.742 20.938 0.159 1 94.94 38 GLU B C 1
ATOM 1357 O O . GLU B 1 38 ? 4.715 21.594 0.322 1 94.94 38 GLU B O 1
ATOM 1362 N N . ALA B 1 39 ? 5.703 19.672 -0.101 1 94.31 39 ALA B N 1
ATOM 1363 C CA . ALA B 1 39 ? 4.449 18.938 -0.216 1 94.31 39 ALA B CA 1
ATOM 1364 C C . ALA B 1 39 ? 3.711 18.891 1.119 1 94.31 39 ALA B C 1
ATOM 1366 O O . ALA B 1 39 ? 2.479 18.859 1.154 1 94.31 39 ALA B O 1
ATOM 1367 N N . LEU B 1 40 ? 4.473 18.938 2.199 1 94.38 40 LEU B N 1
ATOM 1368 C CA . LEU B 1 40 ? 3.904 18.906 3.543 1 94.38 40 LEU B CA 1
ATOM 1369 C C . LEU B 1 40 ? 3.521 20.297 4.016 1 94.38 40 LEU B C 1
ATOM 1371 O O . LEU B 1 40 ? 2.904 20.453 5.07 1 94.38 40 LEU B O 1
ATOM 1375 N N . GLY B 1 41 ? 3.904 21.281 3.199 1 94.19 41 GLY B N 1
ATOM 1376 C CA . GLY B 1 41 ? 3.656 22.656 3.604 1 94.19 41 GLY B CA 1
ATOM 1377 C C . GLY B 1 41 ? 4.547 23.109 4.746 1 94.19 41 GLY B C 1
ATOM 1378 O O . GLY B 1 41 ? 4.121 23.891 5.598 1 94.19 41 GLY B O 1
ATOM 1379 N N . ARG B 1 42 ? 5.68 22.562 4.809 1 91.81 42 ARG B N 1
ATOM 1380 C CA . ARG B 1 42 ? 6.609 22.875 5.891 1 91.81 42 ARG B CA 1
ATOM 1381 C C . ARG B 1 42 ? 7.926 23.422 5.344 1 91.81 42 ARG B C 1
ATOM 1383 O O . ARG B 1 42 ? 8.242 23.219 4.168 1 91.81 42 ARG B O 1
ATOM 1390 N N . ARG B 1 43 ? 8.656 24.047 6.199 1 90.25 43 ARG B N 1
ATOM 1391 C CA . ARG B 1 43 ? 10 24.516 5.844 1 90.25 43 ARG B CA 1
ATOM 1392 C C . ARG B 1 43 ? 11 23.359 5.875 1 90.25 43 ARG B C 1
ATOM 1394 O O . ARG B 1 43 ? 10.938 22.5 6.762 1 90.25 43 ARG B O 1
ATOM 1401 N N . TYR B 1 44 ? 11.805 23.375 4.895 1 86.12 44 TYR B N 1
ATOM 1402 C CA . TYR B 1 44 ? 12.852 22.359 4.855 1 86.12 44 TYR B CA 1
ATOM 1403 C C . TYR B 1 44 ? 13.961 22.688 5.855 1 86.12 44 TYR B C 1
ATOM 1405 O O . TYR B 1 44 ? 14.648 23.703 5.73 1 86.12 44 TYR B O 1
ATOM 1413 N N . GLN B 1 45 ? 14.07 21.844 6.918 1 84.06 45 GLN B N 1
ATOM 1414 C CA . GLN B 1 45 ? 15.07 22.047 7.961 1 84.06 45 GLN B CA 1
ATOM 1415 C C . GLN B 1 45 ? 15.922 20.797 8.148 1 84.06 45 GLN B C 1
ATOM 1417 O O . GLN B 1 45 ? 15.742 20.062 9.125 1 84.06 45 GLN B O 1
ATOM 1422 N N . PRO B 1 46 ? 16.891 20.594 7.395 1 79.81 46 PRO B N 1
ATOM 1423 C CA . PRO B 1 46 ? 17.703 19.375 7.402 1 79.81 46 PRO B CA 1
ATOM 1424 C C . PRO B 1 46 ? 18.516 19.219 8.68 1 79.81 46 PRO B C 1
ATOM 1426 O O . PRO B 1 46 ? 18.969 18.125 9.008 1 79.81 46 PRO B O 1
ATOM 1429 N N . GLU B 1 47 ? 18.562 20.188 9.352 1 77.38 47 GLU B N 1
ATOM 1430 C CA . GLU B 1 47 ? 19.375 20.172 10.562 1 77.38 47 GLU B CA 1
ATOM 1431 C C . GLU B 1 47 ? 18.625 19.547 11.727 1 77.38 47 GLU B C 1
ATOM 1433 O O . GLU B 1 47 ? 19.234 19.094 12.703 1 77.38 47 GLU B O 1
ATOM 1438 N N . ASN B 1 48 ? 17.406 19.453 11.703 1 78.44 48 ASN B N 1
ATOM 1439 C CA . ASN B 1 48 ? 16.609 18.938 12.812 1 78.44 48 ASN B CA 1
ATOM 1440 C C . ASN B 1 48 ? 16.719 17.422 12.914 1 78.44 48 ASN B C 1
ATOM 1442 O O . ASN B 1 48 ? 16.734 16.719 11.898 1 78.44 48 ASN B O 1
ATOM 1446 N N . LYS B 1 49 ? 16.969 17.156 14.156 1 80.88 49 LYS B N 1
ATOM 1447 C CA . LYS B 1 49 ? 17.047 15.727 14.406 1 80.88 49 LYS B CA 1
ATOM 1448 C C . LYS B 1 49 ? 15.703 15.047 14.141 1 80.88 49 LYS B C 1
ATOM 1450 O O . LYS B 1 49 ? 14.656 15.547 14.562 1 80.88 49 LYS B O 1
ATOM 1455 N N . LEU B 1 50 ? 15.828 13.969 13.453 1 83.31 50 LEU B N 1
ATOM 1456 C CA . LEU B 1 50 ? 14.625 13.188 13.172 1 83.31 50 LEU B CA 1
ATOM 1457 C C . LEU B 1 50 ? 14.219 12.367 14.391 1 83.31 50 LEU B C 1
ATOM 1459 O O . LEU B 1 50 ? 15.047 11.703 15.008 1 83.31 50 LEU B O 1
ATOM 1463 N N . ALA B 1 51 ? 12.945 12.445 14.781 1 88.44 51 ALA B N 1
ATOM 1464 C CA . ALA B 1 51 ? 12.43 11.586 15.852 1 88.44 51 ALA B CA 1
ATOM 1465 C C . ALA B 1 51 ? 12.578 10.109 15.492 1 88.44 51 ALA B C 1
ATOM 1467 O O . ALA B 1 51 ? 12.484 9.742 14.32 1 88.44 51 ALA B O 1
ATOM 1468 N N . PRO B 1 52 ? 12.789 9.242 16.453 1 92.19 52 PRO B N 1
ATOM 1469 C CA . PRO B 1 52 ? 13.023 7.82 16.219 1 92.19 52 PRO B CA 1
ATOM 1470 C C . PRO B 1 52 ? 11.867 7.152 15.469 1 92.19 52 PRO B C 1
ATOM 1472 O O . PRO B 1 52 ? 12.086 6.195 14.719 1 92.19 52 PRO B O 1
ATOM 1475 N N . ILE B 1 53 ? 10.703 7.598 15.656 1 93.25 53 ILE B N 1
ATOM 1476 C CA . ILE B 1 53 ? 9.539 6.98 15.023 1 93.25 53 ILE B CA 1
ATOM 1477 C C . ILE B 1 53 ? 9.664 7.094 13.508 1 93.25 53 ILE B C 1
ATOM 1479 O O . ILE B 1 53 ? 9.172 6.23 12.773 1 93.25 53 ILE B O 1
ATOM 1483 N N . PHE B 1 54 ? 10.352 8.078 13 1 93.69 54 PHE B N 1
ATOM 1484 C CA . PHE B 1 54 ? 10.477 8.312 11.57 1 93.69 54 PHE B CA 1
ATOM 1485 C C . PHE B 1 54 ? 11.516 7.387 10.953 1 93.69 54 PHE B C 1
ATOM 1487 O O . PHE B 1 54 ? 11.609 7.273 9.727 1 93.69 54 PHE B O 1
ATOM 1494 N N . ILE B 1 55 ? 12.219 6.691 11.758 1 93.12 55 ILE B N 1
ATOM 1495 C CA . ILE B 1 55 ? 13.227 5.742 11.289 1 93.12 55 ILE B CA 1
ATOM 1496 C C . ILE B 1 55 ? 12.766 4.316 11.578 1 93.12 55 ILE B C 1
ATOM 1498 O O . ILE B 1 55 ? 12.664 3.496 10.664 1 93.12 55 ILE B O 1
ATOM 1502 N N . ILE B 1 56 ? 12.414 4.066 12.805 1 96.56 56 ILE B N 1
ATOM 1503 C CA . ILE B 1 56 ? 12.078 2.723 13.25 1 96.56 56 ILE B CA 1
ATOM 1504 C C . ILE B 1 56 ? 10.727 2.311 12.672 1 96.56 56 ILE B C 1
ATOM 1506 O O . ILE B 1 56 ? 10.531 1.15 12.297 1 96.56 56 ILE B O 1
ATOM 1510 N N . GLY B 1 57 ? 9.773 3.225 12.688 1 97.06 57 GLY B N 1
ATOM 1511 C CA . GLY B 1 57 ? 8.445 2.939 12.164 1 97.06 57 GLY B CA 1
ATOM 1512 C C . GLY B 1 57 ? 8.469 2.43 10.734 1 97.06 57 GLY B C 1
ATOM 1513 O O . GLY B 1 57 ? 8.047 1.304 10.461 1 97.06 57 GLY B O 1
ATOM 1514 N N . PRO B 1 58 ? 9 3.295 9.859 1 97.81 58 PRO B N 1
ATOM 1515 C CA . PRO B 1 58 ? 9.086 2.873 8.453 1 97.81 58 PRO B CA 1
ATOM 1516 C C . PRO B 1 58 ? 9.898 1.59 8.273 1 97.81 58 PRO B C 1
ATOM 1518 O O . PRO B 1 58 ? 9.57 0.766 7.418 1 97.81 58 PRO B O 1
ATOM 1521 N N . LEU B 1 59 ? 10.898 1.434 9.086 1 98.25 59 LEU B N 1
ATOM 1522 C CA . LEU B 1 59 ? 11.711 0.225 8.984 1 98.25 59 LEU B CA 1
ATOM 1523 C C . LEU B 1 59 ? 10.875 -1.015 9.297 1 98.25 59 LEU B C 1
ATOM 1525 O O . LEU B 1 59 ? 10.969 -2.021 8.594 1 98.25 59 LEU B O 1
ATOM 1529 N N . ILE B 1 60 ? 10.094 -0.997 10.32 1 98.5 60 ILE B N 1
ATOM 1530 C CA . ILE B 1 60 ? 9.242 -2.119 10.703 1 98.5 60 ILE B CA 1
ATOM 1531 C C . ILE B 1 60 ? 8.234 -2.406 9.594 1 98.5 60 ILE B C 1
ATOM 1533 O O . ILE B 1 60 ? 8.016 -3.562 9.227 1 98.5 60 ILE B O 1
ATOM 1537 N N . CYS B 1 61 ? 7.629 -1.35 9.109 1 98.75 61 CYS B N 1
ATOM 1538 C CA . CYS B 1 61 ? 6.676 -1.516 8.016 1 98.75 61 CYS B CA 1
ATOM 1539 C C . CYS B 1 61 ? 7.34 -2.18 6.812 1 98.75 61 CYS B C 1
ATOM 1541 O O . CYS B 1 61 ? 6.75 -3.061 6.188 1 98.75 61 CYS B O 1
ATOM 1543 N N . THR B 1 62 ? 8.562 -1.776 6.52 1 98.81 62 THR B N 1
ATOM 1544 C CA . THR B 1 62 ? 9.273 -2.309 5.363 1 98.81 62 THR B CA 1
ATOM 1545 C C . THR B 1 62 ? 9.633 -3.777 5.582 1 98.81 62 THR B C 1
ATOM 1547 O O . THR B 1 62 ? 9.617 -4.57 4.637 1 98.81 62 THR B O 1
ATOM 1550 N N . VAL B 1 63 ? 9.953 -4.125 6.766 1 98.81 63 VAL B N 1
ATOM 1551 C CA . VAL B 1 63 ? 10.25 -5.52 7.078 1 98.81 63 VAL B CA 1
ATOM 1552 C C . VAL B 1 63 ? 9.023 -6.383 6.777 1 98.81 63 VAL B C 1
ATOM 1554 O O . VAL B 1 63 ? 9.141 -7.43 6.133 1 98.81 63 VAL B O 1
ATOM 1557 N N . VAL B 1 64 ? 7.887 -5.961 7.219 1 98.81 64 VAL B N 1
ATOM 1558 C CA . VAL B 1 64 ? 6.664 -6.73 7.008 1 98.81 64 VAL B CA 1
ATOM 1559 C C . VAL B 1 64 ? 6.367 -6.824 5.512 1 98.81 64 VAL B C 1
ATOM 1561 O O . VAL B 1 64 ? 6.008 -7.895 5.012 1 98.81 64 VAL B O 1
ATOM 1564 N N . THR B 1 65 ? 6.52 -5.727 4.824 1 98.88 65 THR B N 1
ATOM 1565 C CA . THR B 1 65 ? 6.305 -5.707 3.381 1 98.88 65 THR B CA 1
ATOM 1566 C C . THR B 1 65 ? 7.262 -6.66 2.676 1 98.88 65 THR B C 1
ATOM 1568 O O . THR B 1 65 ? 6.867 -7.367 1.745 1 98.88 65 THR B O 1
ATOM 1571 N N . THR B 1 66 ? 8.484 -6.691 3.109 1 98.81 66 THR B N 1
ATOM 1572 C CA . THR B 1 66 ? 9.492 -7.551 2.5 1 98.81 66 THR B CA 1
ATOM 1573 C C . THR B 1 66 ? 9.195 -9.023 2.791 1 98.81 66 THR B C 1
ATOM 1575 O O . THR B 1 66 ? 9.367 -9.875 1.921 1 98.81 66 THR B O 1
ATOM 1578 N N . ILE B 1 67 ? 8.773 -9.297 3.988 1 98.5 67 ILE B N 1
ATOM 1579 C CA . ILE B 1 67 ? 8.398 -10.656 4.336 1 98.5 67 ILE B CA 1
ATOM 1580 C C . ILE B 1 67 ? 7.227 -11.109 3.465 1 98.5 67 ILE B C 1
ATOM 1582 O O . ILE B 1 67 ? 7.227 -12.227 2.945 1 98.5 67 ILE B O 1
ATOM 1586 N N . THR B 1 68 ? 6.262 -10.266 3.354 1 98.31 68 THR B N 1
ATOM 1587 C CA . THR B 1 68 ? 5.109 -10.57 2.518 1 98.31 68 THR B CA 1
ATOM 1588 C C . THR B 1 68 ? 5.539 -10.852 1.081 1 98.31 68 THR B C 1
ATOM 1590 O O . THR B 1 68 ? 5.082 -11.82 0.468 1 98.31 68 THR B O 1
ATOM 1593 N N . SER B 1 69 ? 6.414 -10.008 0.552 1 98.31 69 SER B N 1
ATOM 1594 C CA . SER B 1 69 ? 6.93 -10.219 -0.797 1 98.31 69 SER B CA 1
ATOM 1595 C C . SER B 1 69 ? 7.672 -11.547 -0.903 1 98.31 69 SER B C 1
ATOM 1597 O O . SER B 1 69 ? 7.535 -12.266 -1.897 1 98.31 69 SER B O 1
ATOM 1599 N N . SER B 1 70 ? 8.461 -11.82 0.084 1 98 70 SER B N 1
ATOM 1600 C CA . SER B 1 70 ? 9.219 -13.062 0.077 1 98 70 SER B CA 1
ATOM 1601 C C . SER B 1 70 ? 8.289 -14.273 0.072 1 98 70 SER B C 1
ATOM 1603 O O . SER B 1 70 ? 8.547 -15.258 -0.628 1 98 70 SER B O 1
ATOM 1605 N N . MET B 1 71 ? 7.242 -14.219 0.846 1 96.88 71 MET B N 1
ATOM 1606 C CA . MET B 1 71 ? 6.262 -15.297 0.869 1 96.88 71 MET B CA 1
ATOM 1607 C C . MET B 1 71 ? 5.637 -15.492 -0.508 1 96.88 71 MET B C 1
ATOM 1609 O O . MET B 1 71 ? 5.445 -16.625 -0.951 1 96.88 71 MET B O 1
ATOM 1613 N N . MET B 1 72 ? 5.363 -14.445 -1.163 1 95.81 72 MET B N 1
ATOM 1614 C CA . MET B 1 72 ? 4.719 -14.516 -2.473 1 95.81 72 MET B CA 1
ATOM 1615 C C . MET B 1 72 ? 5.703 -15 -3.533 1 95.81 72 MET B C 1
ATOM 1617 O O . MET B 1 72 ? 5.352 -15.828 -4.379 1 95.81 72 MET B O 1
ATOM 1621 N N . VAL B 1 73 ? 6.883 -14.469 -3.48 1 95.88 73 VAL B N 1
ATOM 1622 C CA . VAL B 1 73 ? 7.922 -14.891 -4.41 1 95.88 73 VAL B CA 1
ATOM 1623 C C . VAL B 1 73 ? 8.117 -16.406 -4.309 1 95.88 73 VAL B C 1
ATOM 1625 O O . VAL B 1 73 ? 8.25 -17.094 -5.328 1 95.88 73 VAL B O 1
ATOM 1628 N N . GLU B 1 74 ? 8.102 -16.891 -3.102 1 94.44 74 GLU B N 1
ATOM 1629 C CA . GLU B 1 74 ? 8.258 -18.328 -2.881 1 94.44 74 GLU B CA 1
ATOM 1630 C C . GLU B 1 74 ? 7.012 -19.094 -3.312 1 94.44 74 GLU B C 1
ATOM 1632 O O . GLU B 1 74 ? 7.105 -20.094 -4.016 1 94.44 74 GLU B O 1
ATOM 1637 N N . ALA B 1 75 ? 5.91 -18.656 -2.891 1 91.88 75 ALA B N 1
ATOM 1638 C CA . ALA B 1 75 ? 4.648 -19.344 -3.148 1 91.88 75 ALA B CA 1
ATOM 1639 C C . ALA B 1 75 ? 4.371 -19.438 -4.645 1 91.88 75 ALA B C 1
ATOM 1641 O O . ALA B 1 75 ? 3.822 -20.438 -5.117 1 91.88 75 ALA B O 1
ATOM 1642 N N . PHE B 1 76 ? 4.758 -18.391 -5.391 1 92.06 76 PHE B N 1
ATOM 1643 C CA . PHE B 1 76 ? 4.414 -18.344 -6.805 1 92.06 76 PHE B CA 1
ATOM 1644 C C . PHE B 1 76 ? 5.605 -18.75 -7.668 1 92.06 76 PHE B C 1
ATOM 1646 O O . PHE B 1 76 ? 5.539 -18.672 -8.898 1 92.06 76 PHE B O 1
ATOM 1653 N N . ASN B 1 77 ? 6.66 -19.125 -7.074 1 93.06 77 ASN B N 1
ATOM 1654 C CA . ASN B 1 77 ? 7.867 -19.641 -7.723 1 93.06 77 ASN B CA 1
ATOM 1655 C C . ASN B 1 77 ? 8.422 -18.641 -8.734 1 93.06 77 ASN B C 1
ATOM 1657 O O . ASN B 1 77 ? 8.648 -18.984 -9.891 1 93.06 77 ASN B O 1
ATOM 1661 N N . ILE B 1 78 ? 8.516 -17.438 -8.305 1 94.06 78 ILE B N 1
ATOM 1662 C CA . ILE B 1 78 ? 9.133 -16.406 -9.125 1 94.06 78 ILE B CA 1
ATOM 1663 C C . ILE B 1 78 ? 10.648 -16.547 -9.086 1 94.06 78 ILE B C 1
ATOM 1665 O O . ILE B 1 78 ? 11.273 -16.344 -8.047 1 94.06 78 ILE B O 1
ATOM 1669 N N . ASN B 1 79 ? 11.273 -16.828 -10.266 1 93.94 79 ASN B N 1
ATOM 1670 C CA . ASN B 1 79 ? 12.672 -17.234 -10.203 1 93.94 79 ASN B CA 1
ATOM 1671 C C . ASN B 1 79 ? 13.531 -16.453 -11.188 1 93.94 79 ASN B C 1
ATOM 1673 O O . ASN B 1 79 ? 14.758 -16.578 -11.164 1 93.94 79 ASN B O 1
ATOM 1677 N N . SER B 1 80 ? 12.945 -15.672 -12.008 1 96.19 80 SER B N 1
ATOM 1678 C CA . SER B 1 80 ? 13.75 -14.875 -12.922 1 96.19 80 SER B CA 1
ATOM 1679 C C . SER B 1 80 ? 13.781 -13.406 -12.492 1 96.19 80 SER B C 1
ATOM 1681 O O . SER B 1 80 ? 12.789 -12.883 -11.984 1 96.19 80 SER B O 1
ATOM 1683 N N . ILE B 1 81 ? 14.875 -12.82 -12.734 1 97.19 81 ILE B N 1
ATOM 1684 C CA . ILE B 1 81 ? 15.039 -11.414 -12.383 1 97.19 81 ILE B CA 1
ATOM 1685 C C . ILE B 1 81 ? 13.984 -10.57 -13.102 1 97.19 81 ILE B C 1
ATOM 1687 O O . ILE B 1 81 ? 13.43 -9.641 -12.523 1 97.19 81 ILE B O 1
ATOM 1691 N N . ALA B 1 82 ? 13.734 -10.898 -14.344 1 96.44 82 ALA B N 1
ATOM 1692 C CA . ALA B 1 82 ? 12.719 -10.18 -15.109 1 96.44 82 ALA B CA 1
ATOM 1693 C C . ALA B 1 82 ? 11.344 -10.312 -14.469 1 96.44 82 ALA B C 1
ATOM 1695 O O . ALA B 1 82 ? 10.586 -9.344 -14.406 1 96.44 82 ALA B O 1
ATOM 1696 N N . ASP B 1 83 ? 11.055 -11.539 -14 1 95.38 83 ASP B N 1
ATOM 1697 C CA . ASP B 1 83 ? 9.773 -11.758 -13.336 1 95.38 83 ASP B CA 1
ATOM 1698 C C . ASP B 1 83 ? 9.719 -11.039 -11.992 1 95.38 83 ASP B C 1
ATOM 1700 O O . ASP B 1 83 ? 8.664 -10.562 -11.578 1 95.38 83 ASP B O 1
ATOM 1704 N N . GLY B 1 84 ? 10.867 -11.055 -11.305 1 97.12 84 GLY B N 1
ATOM 1705 C CA . GLY B 1 84 ? 10.945 -10.297 -10.07 1 97.12 84 GLY B CA 1
ATOM 1706 C C . GLY B 1 84 ? 10.719 -8.812 -10.266 1 97.12 84 GLY B C 1
ATOM 1707 O O . GLY B 1 84 ? 10.047 -8.172 -9.453 1 97.12 84 GLY B O 1
ATOM 1708 N N . PHE B 1 85 ? 11.281 -8.281 -11.344 1 98.06 85 PHE B N 1
ATOM 1709 C CA . PHE B 1 85 ? 11.094 -6.879 -11.68 1 98.06 85 PHE B CA 1
ATOM 1710 C C . PHE B 1 85 ? 9.625 -6.582 -11.977 1 98.06 85 PHE B C 1
ATOM 1712 O O . PHE B 1 85 ? 9.078 -5.598 -11.477 1 98.06 85 PHE B O 1
ATOM 1719 N N . LEU B 1 86 ? 9 -7.391 -12.773 1 96.62 86 LEU B N 1
ATOM 1720 C CA . LEU B 1 86 ? 7.605 -7.184 -13.148 1 96.62 86 LEU B CA 1
ATOM 1721 C C . LEU B 1 86 ? 6.691 -7.305 -11.938 1 96.62 86 LEU B C 1
ATOM 1723 O O . LEU B 1 86 ? 5.785 -6.492 -11.75 1 96.62 86 LEU B O 1
ATOM 1727 N N . PHE B 1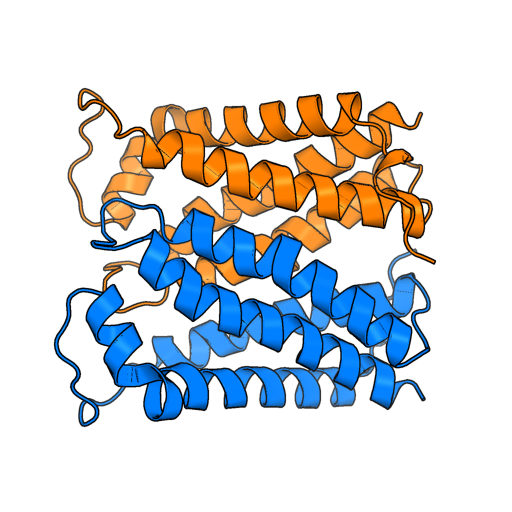 87 ? 6.938 -8.352 -11.133 1 96.94 87 PHE B N 1
ATOM 1728 C CA . PHE B 1 87 ? 6.168 -8.531 -9.906 1 96.94 87 PHE B CA 1
ATOM 1729 C C . PHE B 1 87 ? 6.344 -7.34 -8.977 1 96.94 87 PHE B C 1
ATOM 1731 O O . PHE B 1 87 ? 5.371 -6.836 -8.414 1 96.94 87 PHE B O 1
ATOM 1738 N N . GLY B 1 88 ? 7.574 -6.895 -8.805 1 98.5 88 GLY B N 1
ATOM 1739 C CA . GLY B 1 88 ? 7.867 -5.734 -7.973 1 98.5 88 GLY B CA 1
ATOM 1740 C C . GLY B 1 88 ? 7.23 -4.457 -8.484 1 98.5 88 GLY B C 1
ATOM 1741 O O . GLY B 1 88 ? 6.785 -3.619 -7.699 1 98.5 88 GLY B O 1
ATOM 1742 N N . ALA B 1 89 ? 7.195 -4.285 -9.789 1 98.44 89 ALA B N 1
ATOM 1743 C CA . ALA B 1 89 ? 6.57 -3.109 -10.391 1 98.44 89 ALA B CA 1
ATOM 1744 C C . ALA B 1 89 ? 5.066 -3.1 -10.141 1 98.44 89 ALA B C 1
ATOM 1746 O O . ALA B 1 89 ? 4.484 -2.049 -9.859 1 98.44 89 ALA B O 1
ATOM 1747 N N . LEU B 1 90 ? 4.461 -4.246 -10.219 1 97.88 90 LEU B N 1
ATOM 1748 C CA . LEU B 1 90 ? 3.029 -4.355 -9.969 1 97.88 90 LEU B CA 1
ATOM 1749 C C . LEU B 1 90 ? 2.715 -4.086 -8.5 1 97.88 90 LEU B C 1
ATOM 1751 O O . LEU B 1 90 ? 1.786 -3.338 -8.188 1 97.88 90 LEU B O 1
ATOM 1755 N N . VAL B 1 91 ? 3.494 -4.695 -7.613 1 98.62 91 VAL B N 1
ATOM 1756 C CA . VAL B 1 91 ? 3.312 -4.492 -6.18 1 98.62 91 VAL B CA 1
ATOM 1757 C C . VAL B 1 91 ? 3.561 -3.027 -5.832 1 98.62 91 VAL B C 1
ATOM 1759 O O . VAL B 1 91 ? 2.764 -2.41 -5.121 1 98.62 91 VAL B O 1
ATOM 1762 N N . GLY B 1 92 ? 4.672 -2.547 -6.34 1 98.88 92 GLY B N 1
ATOM 1763 C CA . GLY B 1 92 ? 5.066 -1.183 -6.027 1 98.88 92 GLY B CA 1
ATOM 1764 C C . GLY B 1 92 ? 4.07 -0.146 -6.508 1 98.88 92 GLY B C 1
ATOM 1765 O O . GLY B 1 92 ? 3.719 0.775 -5.77 1 98.88 92 GLY B O 1
ATOM 1766 N N . PHE B 1 93 ? 3.584 -0.29 -7.684 1 98.75 93 PHE B N 1
ATOM 1767 C CA . PHE B 1 93 ? 2.662 0.69 -8.25 1 98.75 93 PHE B CA 1
ATOM 1768 C C . PHE B 1 93 ? 1.235 0.418 -7.785 1 98.75 93 PHE B C 1
ATOM 1770 O O . PHE B 1 93 ? 0.563 1.312 -7.27 1 98.75 93 PHE B O 1
ATOM 1777 N N . GLY B 1 94 ? 0.834 -0.742 -7.91 1 98.75 94 GLY B N 1
ATOM 1778 C CA . GLY B 1 94 ? -0.563 -1.096 -7.719 1 98.75 94 GLY B CA 1
ATOM 1779 C C . GLY B 1 94 ? -0.975 -1.137 -6.262 1 98.75 94 GLY B C 1
ATOM 1780 O O . GLY B 1 94 ? -2.139 -0.894 -5.93 1 98.75 94 GLY B O 1
ATOM 1781 N N . PHE B 1 95 ? -0.063 -1.494 -5.398 1 98.94 95 PHE B N 1
ATOM 1782 C CA . PHE B 1 95 ? -0.421 -1.622 -3.99 1 98.94 95 PHE B CA 1
ATOM 1783 C C . PHE B 1 95 ? 0.227 -0.517 -3.164 1 98.94 95 PHE B C 1
ATOM 1785 O O . PHE B 1 95 ? -0.467 0.263 -2.508 1 98.94 95 PHE B O 1
ATOM 1792 N N . LEU B 1 96 ? 1.516 -0.36 -3.252 1 98.94 96 LEU B N 1
ATOM 1793 C CA . LEU B 1 96 ? 2.223 0.537 -2.346 1 98.94 96 LEU B CA 1
ATOM 1794 C C . LEU B 1 96 ? 2.002 1.994 -2.74 1 98.94 96 LEU B C 1
ATOM 1796 O O . LEU B 1 96 ? 1.548 2.801 -1.925 1 98.94 96 LEU B O 1
ATOM 1800 N N . ALA B 1 97 ? 2.232 2.336 -3.988 1 98.88 97 ALA B N 1
ATOM 1801 C CA . ALA B 1 97 ? 2.09 3.719 -4.438 1 98.88 97 ALA B CA 1
ATOM 1802 C C . ALA B 1 97 ? 0.637 4.176 -4.355 1 98.88 97 ALA B C 1
ATOM 1804 O O . ALA B 1 97 ? 0.354 5.289 -3.908 1 98.88 97 ALA B O 1
ATOM 1805 N N . MET B 1 98 ? -0.271 3.334 -4.805 1 98.81 98 MET B N 1
ATOM 1806 C CA . MET B 1 98 ? -1.679 3.723 -4.789 1 98.81 98 MET B CA 1
ATOM 1807 C C . MET B 1 98 ? -2.178 3.898 -3.357 1 98.81 98 MET B C 1
ATOM 1809 O O . MET B 1 98 ? -2.973 4.797 -3.08 1 98.81 98 MET B O 1
ATOM 1813 N N . THR B 1 99 ? -1.729 3.043 -2.477 1 98.81 99 THR B N 1
ATOM 1814 C CA . THR B 1 99 ? -2.123 3.184 -1.079 1 98.81 99 THR B CA 1
ATOM 1815 C C . THR B 1 99 ? -1.551 4.465 -0.482 1 98.81 99 THR B C 1
ATOM 1817 O O . THR B 1 99 ? -2.207 5.125 0.326 1 98.81 99 THR B O 1
ATOM 1820 N N . THR B 1 100 ? -0.343 4.77 -0.857 1 98.62 100 THR B N 1
ATOM 1821 C CA . THR B 1 100 ? 0.283 6.004 -0.399 1 98.62 100 THR B CA 1
ATOM 1822 C C . THR B 1 100 ? -0.519 7.219 -0.857 1 98.62 100 THR B C 1
ATOM 1824 O O . THR B 1 100 ? -0.789 8.125 -0.067 1 98.62 100 THR B O 1
ATOM 1827 N N . VAL B 1 101 ? -0.882 7.266 -2.115 1 98.5 101 VAL B N 1
ATOM 1828 C CA . VAL B 1 101 ? -1.669 8.375 -2.646 1 98.5 101 VAL B CA 1
ATOM 1829 C C . VAL B 1 101 ? -3.02 8.438 -1.938 1 98.5 101 VAL B C 1
ATOM 1831 O O . VAL B 1 101 ? -3.473 9.516 -1.543 1 98.5 101 VAL B O 1
ATOM 1834 N N . ASN B 1 102 ? -3.668 7.289 -1.787 1 98.44 102 ASN B N 1
ATOM 1835 C CA . ASN B 1 102 ? -4.953 7.211 -1.102 1 98.44 102 ASN B CA 1
ATOM 1836 C C . ASN B 1 102 ? -4.859 7.742 0.327 1 98.44 102 ASN B C 1
ATOM 1838 O O . ASN B 1 102 ? -5.734 8.484 0.776 1 98.44 102 ASN B O 1
ATOM 1842 N N . THR B 1 103 ? -3.82 7.375 1.019 1 97.69 103 THR B N 1
ATOM 1843 C CA . THR B 1 103 ? -3.605 7.793 2.398 1 97.69 103 THR B CA 1
ATOM 1844 C C . THR B 1 103 ? -3.279 9.281 2.469 1 97.69 103 THR B C 1
ATOM 1846 O O . THR B 1 103 ? -3.664 9.961 3.42 1 97.69 103 THR B O 1
ATOM 1849 N N . ALA B 1 104 ? -2.549 9.719 1.472 1 96.62 104 ALA B N 1
ATOM 1850 C CA . ALA B 1 104 ? -2.168 11.125 1.422 1 96.62 104 ALA B CA 1
ATOM 1851 C C . ALA B 1 104 ? -3.395 12.023 1.271 1 96.62 104 ALA B C 1
ATOM 1853 O O . ALA B 1 104 ? -3.365 13.195 1.655 1 96.62 104 ALA B O 1
ATOM 1854 N N . ILE B 1 105 ? -4.426 11.477 0.667 1 96.12 105 ILE B N 1
ATOM 1855 C CA . ILE B 1 105 ? -5.66 12.242 0.486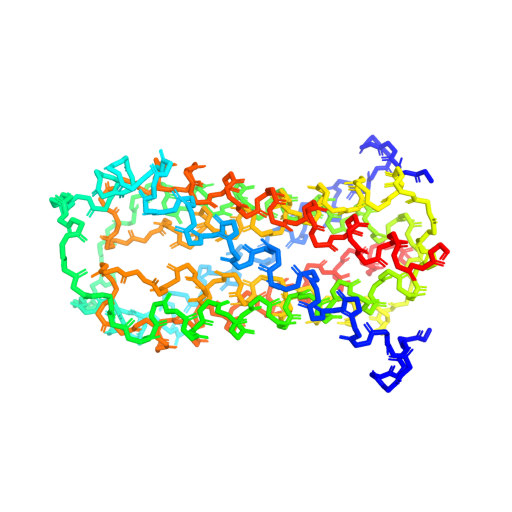 1 96.12 105 ILE B CA 1
ATOM 1856 C C . ILE B 1 105 ? -6.418 12.312 1.809 1 96.12 105 ILE B C 1
ATOM 1858 O O . ILE B 1 105 ? -7.406 11.594 2.002 1 96.12 105 ILE B O 1
ATOM 1862 N N . ASN B 1 106 ? -5.984 13.094 2.725 1 93.5 106 ASN B N 1
ATOM 1863 C CA . ASN B 1 106 ? -6.633 13.398 3.996 1 93.5 106 ASN B CA 1
ATOM 1864 C C . ASN B 1 106 ? -6.57 14.891 4.312 1 93.5 106 ASN B C 1
ATOM 1866 O O . ASN B 1 106 ? -5.789 15.625 3.707 1 93.5 106 ASN B O 1
ATOM 1870 N N . PRO B 1 107 ? -7.359 15.352 5.246 1 91.69 107 PRO B N 1
ATOM 1871 C CA . PRO B 1 107 ? -7.496 16.797 5.492 1 91.69 107 PRO B CA 1
ATOM 1872 C C . PRO B 1 107 ? -6.215 17.422 6.035 1 91.69 107 PRO B C 1
ATOM 1874 O O . PRO B 1 107 ? -6.066 18.641 6.016 1 91.69 107 PRO B O 1
ATOM 1877 N N . ASN B 1 108 ? -5.273 16.625 6.492 1 93.62 108 ASN B N 1
ATOM 1878 C CA . ASN B 1 108 ? -4.055 17.188 7.074 1 93.62 108 ASN B CA 1
ATOM 1879 C C . ASN B 1 108 ? -2.977 17.391 6.016 1 93.62 108 ASN B C 1
ATOM 1881 O O . ASN B 1 108 ? -1.958 18.031 6.285 1 93.62 108 ASN B O 1
ATOM 1885 N N . MET B 1 109 ? -3.287 16.953 4.859 1 94.62 109 MET B N 1
ATOM 1886 C CA . MET B 1 109 ? -2.307 17.078 3.787 1 94.62 109 MET B CA 1
ATOM 1887 C C . MET B 1 109 ? -2.656 18.234 2.859 1 94.62 109 MET B C 1
ATOM 1889 O O . MET B 1 109 ? -3.615 18.156 2.092 1 94.62 109 MET B O 1
ATOM 1893 N N . PRO B 1 110 ? -1.868 19.312 2.889 1 94 110 PRO B N 1
ATOM 1894 C CA . PRO B 1 110 ? -2.189 20.484 2.08 1 94 110 PRO B CA 1
ATOM 1895 C C . PRO B 1 110 ? -2.125 20.219 0.58 1 94 110 PRO B C 1
ATOM 1897 O O . PRO B 1 110 ? -2.914 20.766 -0.189 1 94 110 PRO B O 1
ATOM 1900 N N . ARG B 1 111 ? -1.218 19.391 0.111 1 95.94 111 ARG B N 1
ATOM 1901 C CA . ARG B 1 111 ? -1.058 19.016 -1.291 1 95.94 111 ARG B CA 1
ATOM 1902 C C . ARG B 1 111 ? -0.992 17.5 -1.454 1 95.94 111 ARG B C 1
ATOM 1904 O O . ARG B 1 111 ? 0.06 16.953 -1.789 1 95.94 111 ARG B O 1
ATOM 1911 N N . PRO B 1 112 ? -2.111 16.859 -1.35 1 95.12 112 PRO B N 1
ATOM 1912 C CA . PRO B 1 112 ? -2.131 15.398 -1.259 1 95.12 112 PRO B CA 1
ATOM 1913 C C . PRO B 1 112 ? -1.604 14.727 -2.521 1 95.12 112 PRO B C 1
ATOM 1915 O O . PRO B 1 112 ? -0.878 13.727 -2.436 1 95.12 112 PRO B O 1
ATOM 1918 N N . LEU B 1 113 ? -1.881 15.227 -3.67 1 96 113 LEU B N 1
ATOM 1919 C CA . LEU B 1 113 ? -1.453 14.586 -4.906 1 96 113 LEU B CA 1
ATOM 1920 C C . LEU B 1 113 ? 0.04 14.789 -5.137 1 96 113 LEU B C 1
ATOM 1922 O O . LEU B 1 113 ? 0.72 13.898 -5.656 1 96 113 LEU B O 1
ATOM 1926 N N . PHE B 1 114 ? 0.503 15.961 -4.797 1 96.94 114 PHE B N 1
ATOM 1927 C CA . PHE B 1 114 ? 1.931 16.234 -4.91 1 96.94 114 PHE B CA 1
ATOM 1928 C C . PHE B 1 114 ? 2.727 15.359 -3.951 1 96.94 114 PHE B C 1
ATOM 1930 O O . PHE B 1 114 ? 3.732 14.758 -4.336 1 96.94 114 PHE B O 1
ATOM 1937 N N . TYR B 1 115 ? 2.303 15.273 -2.711 1 96.69 115 TYR B N 1
ATOM 1938 C CA . TYR B 1 115 ? 2.898 14.367 -1.741 1 96.69 115 TYR B CA 1
ATOM 1939 C C . TYR B 1 115 ? 2.848 12.922 -2.242 1 96.69 115 TYR B C 1
ATOM 1941 O O . TYR B 1 115 ? 3.83 12.188 -2.139 1 96.69 115 TYR B O 1
ATOM 1949 N N . GLY B 1 116 ? 1.683 12.57 -2.754 1 97.5 116 GLY B N 1
ATOM 1950 C CA . GLY B 1 116 ? 1.489 11.219 -3.262 1 97.5 116 GLY B CA 1
ATOM 1951 C C . GLY B 1 116 ? 2.424 10.875 -4.406 1 97.5 116 GLY B C 1
ATOM 1952 O O . GLY B 1 116 ? 2.867 9.727 -4.527 1 97.5 116 GLY B O 1
ATOM 1953 N N . LEU B 1 117 ? 2.625 11.852 -5.207 1 97.69 117 LEU B N 1
ATOM 1954 C CA . LEU B 1 117 ? 3.525 11.625 -6.328 1 97.69 117 LEU B CA 1
ATOM 1955 C C . LEU B 1 117 ? 4.949 11.367 -5.844 1 97.69 117 LEU B C 1
ATOM 1957 O O . LEU B 1 117 ? 5.605 10.43 -6.297 1 97.69 117 LEU B O 1
ATOM 1961 N N . ILE B 1 118 ? 5.434 12.141 -4.949 1 98 118 ILE B N 1
ATOM 1962 C CA . ILE B 1 118 ? 6.793 12.016 -4.434 1 98 118 ILE B CA 1
ATOM 1963 C C . ILE B 1 118 ? 6.941 10.703 -3.676 1 98 118 ILE B C 1
ATOM 1965 O O . ILE B 1 118 ? 7.84 9.906 -3.965 1 98 118 ILE B O 1
ATOM 1969 N N . SER B 1 119 ? 6.055 10.516 -2.684 1 98.19 119 SER B N 1
ATOM 1970 C CA . SER B 1 119 ? 6.129 9.328 -1.842 1 98.19 119 SER B CA 1
ATOM 1971 C C . SER B 1 119 ? 5.766 8.07 -2.627 1 98.19 119 SER B C 1
ATOM 1973 O O . SER B 1 119 ? 6.336 7.004 -2.396 1 98.19 119 SER B O 1
ATOM 1975 N N . GLY B 1 120 ? 4.801 8.242 -3.537 1 98.62 120 GLY B N 1
ATOM 1976 C CA . GLY B 1 120 ? 4.414 7.113 -4.371 1 98.62 120 GLY B CA 1
ATOM 1977 C C . GLY B 1 120 ? 5.543 6.609 -5.25 1 98.62 120 GLY B C 1
ATOM 1978 O O . GLY B 1 120 ? 5.68 5.402 -5.461 1 98.62 120 GLY B O 1
ATOM 1979 N N . CYS B 1 121 ? 6.301 7.516 -5.828 1 98.69 121 CYS B N 1
ATOM 1980 C CA . CYS B 1 121 ? 7.438 7.125 -6.652 1 98.69 121 CYS B CA 1
ATOM 1981 C C . CYS B 1 121 ? 8.469 6.355 -5.832 1 98.69 121 CYS B C 1
ATOM 1983 O O . CYS B 1 121 ? 9.062 5.395 -6.324 1 98.69 121 CYS B O 1
ATOM 1985 N N . TYR B 1 122 ? 8.688 6.801 -4.613 1 98.69 122 TYR B N 1
ATOM 1986 C CA . TYR B 1 122 ? 9.578 6.043 -3.742 1 98.69 122 TYR B CA 1
ATOM 1987 C C . TYR B 1 122 ? 9.062 4.625 -3.533 1 98.69 122 TYR B C 1
ATOM 1989 O O . TYR B 1 122 ? 9.82 3.656 -3.633 1 98.69 122 TYR B O 1
ATOM 1997 N N . PHE B 1 123 ? 7.781 4.5 -3.186 1 98.81 123 PHE B N 1
ATOM 1998 C CA . PHE B 1 123 ? 7.234 3.184 -2.875 1 98.81 123 PHE B CA 1
ATOM 1999 C C . PHE B 1 123 ? 7.215 2.299 -4.117 1 98.81 123 PHE B C 1
ATOM 2001 O O . PHE B 1 123 ? 7.387 1.083 -4.023 1 98.81 123 PHE B O 1
ATOM 2008 N N . PHE B 1 124 ? 6.996 2.918 -5.254 1 98.88 124 PHE B N 1
ATOM 2009 C CA . PHE B 1 124 ? 7.09 2.18 -6.508 1 98.88 124 PHE B CA 1
ATOM 2010 C C . PHE B 1 124 ? 8.477 1.571 -6.676 1 98.88 124 PHE B C 1
ATOM 2012 O O . PHE B 1 124 ? 8.609 0.37 -6.918 1 98.88 124 PHE B O 1
ATOM 2019 N N . LEU B 1 125 ? 9.5 2.365 -6.496 1 98.88 125 LEU B N 1
ATOM 2020 C CA . LEU B 1 125 ? 10.875 1.896 -6.629 1 98.88 125 LEU B CA 1
ATOM 2021 C C . LEU B 1 125 ? 11.211 0.891 -5.531 1 98.88 125 LEU B C 1
ATOM 2023 O O . LEU B 1 125 ? 11.938 -0.076 -5.773 1 98.88 125 LEU B O 1
ATOM 2027 N N . ALA B 1 126 ? 10.742 1.165 -4.32 1 98.88 126 ALA B N 1
ATOM 2028 C CA . ALA B 1 126 ? 10.977 0.234 -3.219 1 98.88 126 ALA B CA 1
ATOM 2029 C C . ALA B 1 126 ? 10.414 -1.148 -3.543 1 98.88 126 ALA B C 1
ATOM 2031 O O . ALA B 1 126 ? 11.031 -2.166 -3.223 1 98.88 126 ALA B O 1
ATOM 2032 N N . GLY B 1 127 ? 9.195 -1.192 -4.148 1 98.88 127 GLY B N 1
ATOM 2033 C CA . GLY B 1 127 ? 8.625 -2.465 -4.562 1 98.88 127 GLY B CA 1
ATOM 2034 C C . GLY B 1 127 ? 9.508 -3.227 -5.531 1 98.88 127 GLY B C 1
ATOM 2035 O O . GLY B 1 127 ? 9.695 -4.438 -5.391 1 98.88 127 GLY B O 1
ATOM 2036 N N . ILE B 1 128 ? 10.016 -2.482 -6.445 1 98.88 128 ILE B N 1
ATOM 2037 C CA . ILE B 1 128 ? 10.875 -3.1 -7.449 1 98.88 128 ILE B CA 1
ATOM 2038 C C . ILE B 1 128 ? 12.156 -3.604 -6.785 1 98.88 128 ILE B C 1
ATOM 2040 O O . ILE B 1 128 ? 12.555 -4.754 -6.98 1 98.88 128 ILE B O 1
ATOM 2044 N N . ILE B 1 129 ? 12.82 -2.797 -6.004 1 98.88 129 ILE B N 1
ATOM 2045 C CA . ILE B 1 129 ? 14.086 -3.129 -5.367 1 98.88 129 ILE B CA 1
ATOM 2046 C C . ILE B 1 129 ? 13.914 -4.355 -4.473 1 98.88 129 ILE B C 1
ATOM 2048 O O . ILE B 1 129 ? 14.703 -5.301 -4.543 1 98.88 129 ILE B O 1
ATOM 2052 N N . ILE B 1 130 ? 12.898 -4.355 -3.66 1 98.88 130 ILE B N 1
ATOM 2053 C CA . ILE B 1 130 ? 12.656 -5.453 -2.729 1 98.88 130 ILE B CA 1
ATOM 2054 C C . ILE B 1 130 ? 12.539 -6.766 -3.498 1 98.88 130 ILE B C 1
ATOM 2056 O O . ILE B 1 130 ? 13.219 -7.746 -3.172 1 98.88 130 ILE B O 1
ATOM 2060 N N . ASN B 1 131 ? 11.758 -6.785 -4.531 1 98.75 131 ASN B N 1
ATOM 2061 C CA . ASN B 1 131 ? 11.461 -8.055 -5.184 1 98.75 131 ASN B CA 1
ATOM 2062 C C . ASN B 1 131 ? 12.602 -8.5 -6.09 1 98.75 131 ASN B C 1
ATOM 2064 O O . ASN B 1 131 ? 12.859 -9.703 -6.234 1 98.75 131 ASN B O 1
ATOM 2068 N N . VAL B 1 132 ? 13.289 -7.543 -6.73 1 98.75 132 VAL B N 1
ATOM 2069 C CA . VAL B 1 132 ? 14.461 -7.906 -7.523 1 98.75 132 VAL B CA 1
ATOM 2070 C C . VAL B 1 132 ? 15.531 -8.5 -6.613 1 98.75 132 VAL B C 1
ATOM 2072 O O . VAL B 1 132 ? 16.156 -9.508 -6.961 1 98.75 132 VAL B O 1
ATOM 2075 N N . VAL B 1 133 ? 15.781 -7.926 -5.445 1 98.81 133 VAL B N 1
ATOM 2076 C CA . VAL B 1 133 ? 16.781 -8.422 -4.504 1 98.81 133 VAL B CA 1
ATOM 2077 C C . VAL B 1 133 ? 16.375 -9.812 -4.02 1 98.81 133 VAL B C 1
ATOM 2079 O O . VAL B 1 133 ? 17.203 -10.727 -3.977 1 98.81 133 VAL B O 1
ATOM 2082 N N . LEU B 1 134 ? 15.141 -9.992 -3.643 1 98.62 134 LEU B N 1
ATOM 2083 C CA . LEU B 1 134 ? 14.672 -11.289 -3.152 1 98.62 134 LEU B CA 1
ATOM 2084 C C . LEU B 1 134 ? 14.906 -12.375 -4.191 1 98.62 134 LEU B C 1
ATOM 2086 O O . LEU B 1 134 ? 15.383 -13.461 -3.861 1 98.62 134 LEU B O 1
ATOM 2090 N N . VAL B 1 135 ? 14.578 -12.039 -5.449 1 98.19 135 VAL B N 1
ATOM 2091 C CA . VAL B 1 135 ? 14.703 -13.031 -6.508 1 98.19 135 VAL B CA 1
ATOM 2092 C C . VAL B 1 1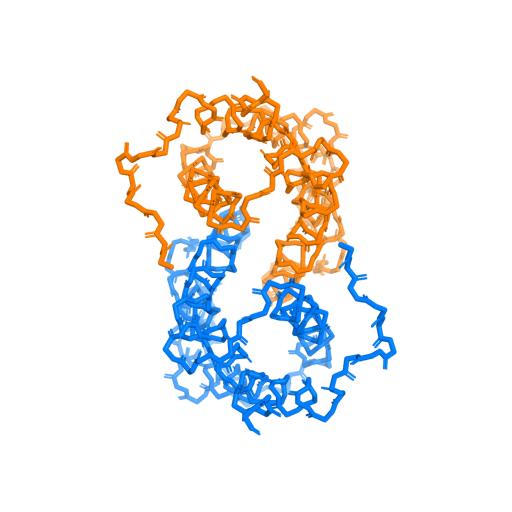35 ? 16.172 -13.273 -6.824 1 98.19 135 VAL B C 1
ATOM 2094 O O . VAL B 1 135 ? 16.578 -14.391 -7.137 1 98.19 135 VAL B O 1
ATOM 2097 N N . ALA B 1 136 ? 16.984 -12.25 -6.758 1 98.06 136 ALA B N 1
ATOM 2098 C CA . ALA B 1 136 ? 18.422 -12.391 -6.996 1 98.06 136 ALA B CA 1
ATOM 2099 C C . ALA B 1 136 ? 19.047 -13.375 -6.012 1 98.06 136 ALA B C 1
ATOM 2101 O O . ALA B 1 136 ? 19.984 -14.094 -6.355 1 98.06 136 ALA B O 1
ATOM 2102 N N . PHE B 1 137 ? 18.562 -13.461 -4.82 1 97.19 137 PHE B N 1
ATOM 2103 C CA . PHE B 1 137 ? 19.094 -14.352 -3.791 1 97.19 137 PHE B CA 1
ATOM 2104 C C . PHE B 1 137 ? 18.562 -15.766 -3.977 1 97.19 137 PHE B C 1
ATOM 2106 O O . PHE B 1 137 ? 19 -16.688 -3.287 1 97.19 137 PHE B O 1
ATOM 2113 N N . ARG B 1 138 ? 17.609 -15.891 -4.832 1 90.5 138 ARG B N 1
ATOM 2114 C CA . ARG B 1 138 ? 17.062 -17.219 -5.145 1 90.5 138 ARG B CA 1
ATOM 2115 C C . ARG B 1 138 ? 17.844 -17.859 -6.285 1 90.5 138 ARG B C 1
ATOM 2117 O O . ARG B 1 138 ? 17.688 -19.062 -6.535 1 90.5 138 ARG B O 1
ATOM 2124 N N . GLN B 1 139 ? 18.609 -17.031 -6.965 1 83.06 139 GLN B N 1
ATOM 2125 C CA . GLN B 1 139 ? 19.422 -17.562 -8.055 1 83.06 139 GLN B CA 1
ATOM 2126 C C . GLN B 1 139 ? 20.578 -18.406 -7.523 1 83.06 139 GLN B C 1
ATOM 2128 O O . GLN B 1 139 ? 21.094 -18.141 -6.43 1 83.06 139 GLN B O 1
#

Solvent-accessible surface area (backbone atoms only — not comparable to full-atom values): 13645 Å² total; per-residue (Å²): 124,77,64,59,77,82,75,51,61,63,66,35,42,49,52,20,31,48,52,36,47,50,48,48,55,41,41,59,47,77,73,36,22,57,60,50,22,53,26,63,70,44,80,70,58,87,81,59,81,77,60,64,62,69,50,53,47,41,46,53,32,39,44,46,30,36,49,43,48,50,44,47,38,59,55,68,64,50,68,40,55,69,53,16,36,54,52,9,43,45,45,3,42,26,34,30,13,26,32,29,31,38,59,31,54,42,93,70,37,82,32,22,65,60,38,15,50,58,55,14,52,51,34,22,50,32,26,22,51,29,31,29,41,41,20,55,64,69,98,123,77,64,59,78,81,74,52,63,62,65,35,39,50,52,20,31,48,52,37,47,49,48,49,56,40,42,58,47,79,74,34,21,59,62,50,22,52,27,64,71,44,80,69,58,87,81,58,81,76,60,64,60,69,51,54,46,41,45,54,30,40,44,45,32,34,48,44,50,50,45,47,39,58,56,66,64,50,68,41,55,69,53,16,38,53,51,9,42,46,46,3,43,24,35,30,13,26,32,29,31,37,59,32,55,41,95,70,37,80,34,24,66,60,36,15,51,58,56,14,53,50,33,21,50,34,27,22,49,29,31,29,42,41,20,57,65,68,98

Secondary structure (DSSP, 8-state):
-PPPGGGS-HHHHHHHHHHHHHHHHHIIIIITHHHHHHHHT----TTSPPPTHHHHHHHHHHHHHHHHHHHHHHHTT--SHHHHHHHHHHIIIIIIIHHHHHHH-STT-SSHHHHHHHHHHHHHHHHHHHHHHHHHTT-/-PPPGGGS-HHHHHHHHHHHHHHHHHIIIIITHHHHHHHTT----TTSPPPTHHHHHHHHHHHHHHHHHHHHHHHTT--SHHHHHHHHHHIIIIIIIHHHHHHH-STT-SSHHHHHHHHHHHHHHHHHHHHHHHHHTT-

pLDDT: mean 94.76, std 6.57, range [55.94, 98.94]

Organism: Naegleria gruberi (NCBI:txid5762)

Nearest PDB structures (foldseek):
  8sbe-assembly1_A  TM=4.000E-01  e=6.950E-01  Rattus norvegicus
  8sbe-assembly1_A  TM=4.037E-01  e=5.827E-01  Rattus norvegicus
  8u3f-assembly1_A  TM=3.464E-01  e=1.052E+00  Homo sapiens

Foldseek 3Di:
DFDDLVPFDVVLLVVLLCVLLVLVVCLCQPNCVCLLCVQLVHHRDNVDDDDVCVRVVVSVVSSVVLSVLRRCCVVVVPADLVSLQVQLQCCLQVPVLVVQLVVLPDPSGPRSNSNSVSVSVSSNVSSRSSSSSSNVVND/DFDDLVPFDVVLLVVLLCVLLVLVVCLCQPNCVQLLCVQLVHHRDNPDDDDVCVRVVVSVVSSVVLSVLRRCCVVVVPADLVSLQVQLQCCLQVPVLVVQLVVLPDPSGPRSNSNSVSVSVSSNVSSRSSSSSSNVVVD